Protein AF-A0A850JLI7-F1 (afdb_monomer)

pLDDT: mean 81.05, std 19.13, range [30.2, 97.25]

Mean predicted aligned error: 12.14 Å

Secondary structure (DSSP, 8-state):
-------------------------S----PPPPPTT--EEEEEEEEPPTT-HHHHHHHHHHHHHHHHH-TTEEEEEEE-SSS--HHHHHHHHHTT-S-SB----HHHHHHHHHTT-S---GGGGGG-TTGGGS-HHHHHTTEETTEE-----------B---HHHHHHTT--TTS---SHHHHHHHHHHHHTT-TT--S-----GGGHHHHHHHHHHHS-PPP-B----

Radius of gyration: 29.08 Å; Cα contacts (8 Å, |Δi|>4): 203; chains: 1; bounding box: 58×38×109 Å

Foldseek 3Di:
DDDDDDDDDDDDDPDDDPDDDPDDDDDPDPPDDDDLQAAEEFEAFQQDDPVCVVSNVVVVVVQVVVCVVRVSYHYHYDHDVVQDDPVCRVVCLVVVNDTNHGDDDLVCLVVCVVVVSFDFCQVVVVVVVCQVVDDPVQQCSQDDPNTGGDDDPDDDDDADEDDLVLCVVLVHHSVDDDFAPVSLVVQQVSSPVVDPPGGSDDDPPPPNVVVVVCVCVPPPRDGHHHDDDD

Sequence (230 aa):
MRSRILATLLTAVLGATAAGCGGDGAGGTDGAPLDAGTKVSVTVGCMPAKSQEAQRKEWNEDVAAFQKLHPNITIEGKDAFPCIDPQTFQAKLAGGQMEDVFYVYFTDVQNIVRHGQVADLTPYIGQVKQYKNLDPTVAKVFKEGGKVYGLPRQNYTMGLFYNRKLFTKAGLNPDAPPKTWAEVRDAAKKISALGDGVVGYAELSSKNQGGWHFTPNGFRGATMIAVCNW

Nearest PDB structures (foldseek):
  4r9g-assembly1_A  TM=6.746E-01  e=5.343E-07  Caldanaerobius polysaccharolyticus
  5ci5-assembly2_B  TM=6.627E-01  e=1.643E-06  Pseudothermotoga lettingae TMO
  4ry1-assembly2_B  TM=7.559E-01  e=5.055E-06  Pectobacterium atrosepticum SCRI1043
  6lcf-assembly2_B  TM=5.912E-01  e=9.789E-06  Bifidobacterium longum
  2uvh-assembly1_A  TM=6.658E-01  e=9.892E-05  Yersinia enterocolitica

Solvent-accessible surface area (backbone atoms only — not comparable to full-atom values): 14786 Å² total; per-residue (Å²): 135,88,79,90,84,93,89,88,82,89,77,90,79,92,68,92,72,79,79,76,80,92,81,76,82,91,74,91,67,84,69,79,83,75,60,88,78,53,78,43,80,44,37,30,41,48,31,60,48,85,90,40,56,68,60,34,49,52,51,52,52,51,52,51,55,48,32,70,78,36,77,38,45,45,81,45,70,37,74,31,87,64,56,64,54,81,90,52,43,64,60,33,54,76,66,69,66,61,48,82,43,63,69,76,60,80,88,47,44,64,54,42,52,76,68,65,75,54,65,80,41,52,90,54,48,82,75,45,80,62,60,84,75,52,58,66,77,64,52,47,61,33,43,60,96,91,38,31,57,61,76,86,88,78,85,87,81,83,62,47,78,75,60,50,68,54,30,47,74,44,75,41,61,62,90,63,69,57,62,45,73,68,45,43,52,54,52,16,53,40,32,33,69,70,42,95,84,44,74,40,75,87,77,73,48,67,93,63,35,37,64,61,54,43,52,55,62,70,74,62,76,57,78,56,41,67,59,89,83,134

Structure (mmCIF, N/CA/C/O backbone):
data_AF-A0A850JLI7-F1
#
_entry.id   AF-A0A850JLI7-F1
#
loop_
_atom_site.group_PDB
_atom_site.id
_atom_site.type_symbol
_atom_site.label_atom_id
_atom_site.label_alt_id
_atom_site.label_comp_id
_atom_site.label_asym_id
_atom_site.label_entity_id
_atom_site.label_seq_id
_atom_site.pdbx_PDB_ins_code
_atom_site.Cartn_x
_atom_site.Cartn_y
_atom_site.Cartn_z
_atom_site.occupancy
_atom_site.B_iso_or_equiv
_atom_site.auth_seq_id
_atom_site.auth_comp_id
_atom_site.auth_asym_id
_atom_site.auth_atom_id
_atom_site.pdbx_PDB_model_num
ATOM 1 N N . MET A 1 1 ? 34.272 -17.815 74.075 1.00 39.31 1 MET A N 1
ATOM 2 C CA . MET A 1 1 ? 33.719 -16.519 73.618 1.00 39.31 1 MET A CA 1
ATOM 3 C C . MET A 1 1 ? 32.233 -16.757 73.335 1.00 39.31 1 MET A C 1
ATOM 5 O O . MET A 1 1 ? 31.947 -17.472 72.394 1.00 39.31 1 MET A O 1
ATOM 9 N N . ARG A 1 2 ? 31.335 -16.655 74.336 1.00 32.34 2 ARG A N 1
ATOM 10 C CA . ARG A 1 2 ? 30.474 -15.487 74.696 1.00 32.34 2 ARG A CA 1
ATOM 11 C C . ARG A 1 2 ? 29.716 -14.960 73.456 1.00 32.34 2 ARG A C 1
ATOM 13 O O . ARG A 1 2 ? 30.404 -14.502 72.562 1.00 32.34 2 ARG A O 1
ATOM 20 N N . SER A 1 3 ? 28.384 -14.985 73.293 1.00 33.75 3 SER A N 1
ATOM 21 C CA . SER A 1 3 ? 27.181 -15.025 74.169 1.00 33.75 3 SER A CA 1
ATOM 22 C C . SER A 1 3 ? 25.966 -15.489 73.306 1.00 33.75 3 SER A C 1
ATOM 24 O O . SER A 1 3 ? 25.956 -15.157 72.129 1.00 33.75 3 SER A O 1
ATOM 26 N N . ARG A 1 4 ? 25.046 -16.399 73.709 1.00 45.31 4 ARG A N 1
ATOM 27 C CA . ARG A 1 4 ? 23.720 -16.206 74.393 1.00 45.31 4 ARG A CA 1
ATOM 28 C C . ARG A 1 4 ? 22.940 -14.951 73.905 1.00 45.31 4 ARG A C 1
ATOM 30 O O . ARG A 1 4 ? 23.561 -13.897 73.861 1.00 45.31 4 ARG A O 1
ATOM 37 N N . ILE A 1 5 ? 21.641 -14.938 73.539 1.00 43.97 5 ILE A N 1
ATOM 38 C CA . ILE A 1 5 ? 20.362 -15.133 74.295 1.00 43.97 5 ILE A CA 1
ATOM 39 C C . ILE A 1 5 ? 19.203 -15.017 73.239 1.00 43.97 5 ILE A C 1
ATOM 41 O O . ILE A 1 5 ? 19.304 -14.163 72.368 1.00 43.97 5 ILE A O 1
ATOM 45 N N . LEU A 1 6 ? 18.258 -15.963 73.087 1.00 46.22 6 LEU A N 1
ATOM 46 C CA . LEU A 1 6 ? 16.844 -15.977 73.562 1.00 46.22 6 LEU A CA 1
ATOM 47 C C . LEU A 1 6 ? 15.960 -14.734 73.238 1.00 46.22 6 LEU 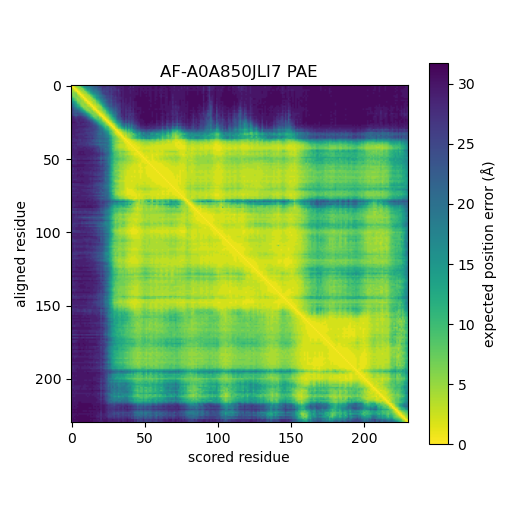A C 1
ATOM 49 O O . LEU A 1 6 ? 16.243 -13.663 73.754 1.00 46.22 6 LEU A O 1
ATOM 53 N N . ALA A 1 7 ? 14.840 -14.896 72.506 1.00 40.81 7 ALA A N 1
ATOM 54 C CA . ALA A 1 7 ? 13.496 -14.385 72.872 1.00 40.81 7 ALA A CA 1
ATOM 55 C C . ALA A 1 7 ? 12.443 -14.544 71.748 1.00 40.81 7 ALA A C 1
ATOM 57 O O . ALA A 1 7 ? 12.629 -14.150 70.602 1.00 40.81 7 ALA A O 1
ATOM 58 N N . THR A 1 8 ? 11.322 -15.121 72.160 1.00 44.59 8 THR A N 1
ATOM 59 C CA . THR A 1 8 ? 10.029 -15.389 71.520 1.00 44.59 8 THR A CA 1
ATOM 60 C C . THR A 1 8 ? 9.216 -14.114 71.246 1.00 44.59 8 THR A C 1
ATOM 62 O O . THR A 1 8 ? 9.256 -13.222 72.085 1.00 44.59 8 THR A O 1
ATOM 65 N N . LEU A 1 9 ? 8.381 -14.081 70.190 1.00 47.22 9 LEU A N 1
ATOM 66 C CA . LEU A 1 9 ? 6.977 -13.609 70.258 1.00 47.22 9 LEU A CA 1
ATOM 67 C C . LEU A 1 9 ? 6.214 -13.805 68.930 1.00 47.22 9 LEU A C 1
ATOM 69 O O . LEU A 1 9 ? 6.567 -13.256 67.891 1.00 47.22 9 LEU A O 1
ATOM 73 N N . LEU A 1 10 ? 5.134 -14.590 69.017 1.00 46.81 10 LEU A N 1
ATOM 74 C CA . LEU A 1 10 ? 3.999 -14.632 68.093 1.00 46.81 10 LEU A CA 1
ATOM 75 C C . LEU A 1 10 ? 3.359 -13.242 67.973 1.00 46.81 10 LEU A C 1
ATOM 77 O O . LEU A 1 10 ? 3.019 -12.661 69.001 1.00 46.81 10 LEU A O 1
ATOM 81 N N . THR A 1 11 ? 2.988 -12.817 66.764 1.00 44.19 11 THR A N 1
ATOM 82 C CA . THR A 1 11 ? 1.598 -12.402 66.494 1.00 44.19 11 THR A CA 1
ATOM 83 C C . THR A 1 11 ? 1.306 -12.465 64.997 1.00 44.19 11 THR A C 1
ATOM 85 O O . THR A 1 11 ? 1.989 -11.849 64.185 1.00 44.19 11 THR A O 1
ATOM 88 N N . ALA A 1 12 ? 0.281 -13.235 64.641 1.00 45.59 12 ALA A N 1
ATOM 89 C CA . ALA A 1 12 ? -0.322 -13.232 63.323 1.00 45.59 12 ALA A CA 1
ATOM 90 C C . ALA A 1 12 ? -0.967 -11.864 63.061 1.00 45.59 12 ALA A C 1
ATOM 92 O O . ALA A 1 12 ? -1.854 -11.450 63.804 1.00 45.59 12 ALA A O 1
ATOM 93 N N . VAL A 1 13 ? -0.556 -11.196 61.985 1.00 43.09 13 VAL A N 1
ATOM 94 C CA . VAL A 1 13 ? -1.356 -10.144 61.355 1.00 43.09 13 VAL A CA 1
ATOM 95 C C . VAL A 1 13 ? -1.831 -10.698 60.022 1.00 43.09 13 VAL A C 1
ATOM 97 O O . VAL A 1 13 ? -1.127 -10.683 59.016 1.00 43.09 13 VAL A O 1
ATOM 100 N N . LEU A 1 14 ? -3.047 -11.239 60.063 1.00 47.75 14 LEU A N 1
ATOM 101 C CA . LEU A 1 14 ? -3.902 -11.436 58.906 1.00 47.75 14 LEU A CA 1
ATOM 102 C C . LEU A 1 14 ? -4.291 -10.029 58.416 1.00 47.75 14 LEU A C 1
ATOM 104 O O . LEU A 1 14 ? -5.191 -9.397 58.962 1.00 47.75 14 LEU A O 1
ATOM 108 N N . GLY A 1 15 ? -3.547 -9.502 57.448 1.00 41.72 15 GLY A N 1
ATOM 109 C CA . GLY A 1 15 ? -3.849 -8.246 56.769 1.00 41.72 15 GLY A CA 1
ATOM 110 C C . GLY A 1 15 ? -4.031 -8.532 55.290 1.00 41.72 15 GLY A C 1
ATOM 111 O O . GLY A 1 15 ? -3.066 -8.867 54.613 1.00 41.72 15 GLY A O 1
ATOM 112 N N . ALA A 1 16 ? -5.274 -8.456 54.819 1.00 49.53 16 ALA A N 1
ATOM 113 C CA . ALA A 1 16 ? -5.664 -8.686 53.438 1.00 49.53 16 ALA A CA 1
ATOM 114 C C . ALA A 1 16 ? -4.864 -7.797 52.472 1.00 49.53 16 ALA A C 1
ATOM 116 O O . ALA A 1 16 ? -5.161 -6.615 52.304 1.00 49.53 16 ALA A O 1
ATOM 117 N N . THR A 1 17 ? -3.868 -8.374 51.805 1.00 41.03 17 THR A N 1
ATOM 118 C CA . THR A 1 17 ? -3.369 -7.849 50.539 1.00 41.03 17 THR A CA 1
ATOM 119 C C . THR A 1 17 ? -4.203 -8.488 49.442 1.00 41.03 17 THR A C 1
ATOM 121 O O . THR A 1 17 ? -4.164 -9.696 49.217 1.00 41.03 17 THR A O 1
ATOM 124 N N . ALA A 1 18 ? -5.023 -7.671 48.786 1.00 42.78 18 ALA A N 1
ATOM 125 C CA . ALA A 1 18 ? -5.638 -8.045 47.528 1.00 42.78 18 ALA A CA 1
ATOM 126 C C . ALA A 1 18 ? -4.516 -8.445 46.555 1.00 42.78 18 ALA A C 1
ATOM 128 O O . ALA A 1 18 ? -3.748 -7.595 46.102 1.00 42.78 18 ALA A O 1
ATOM 129 N N . ALA A 1 19 ? -4.399 -9.744 46.269 1.00 45.00 19 ALA A N 1
ATOM 130 C CA . ALA A 1 19 ? -3.773 -10.213 45.042 1.00 45.00 19 ALA A CA 1
ATOM 131 C C . ALA A 1 19 ? -4.482 -9.473 43.887 1.00 45.00 19 ALA A C 1
ATOM 133 O O . ALA A 1 19 ? -5.707 -9.445 43.833 1.00 45.00 19 ALA A O 1
ATOM 134 N N . GLY A 1 20 ? -3.810 -8.734 43.012 1.00 34.66 20 GLY A N 1
ATOM 135 C CA . GLY A 1 20 ? -2.486 -9.004 42.476 1.00 34.66 20 GLY A CA 1
ATOM 136 C C . GLY A 1 20 ? -2.661 -9.888 41.248 1.00 34.66 20 GLY A C 1
ATOM 137 O O . GLY A 1 20 ? -2.836 -11.088 41.391 1.00 34.66 20 GLY A O 1
ATOM 138 N N . CYS A 1 21 ? -2.624 -9.252 40.073 1.00 42.50 21 CYS A N 1
ATOM 139 C CA . CYS A 1 21 ? -2.481 -9.848 38.742 1.00 42.50 21 CYS A CA 1
ATOM 140 C C . CYS A 1 21 ? -3.388 -11.045 38.408 1.00 42.50 21 CYS A C 1
ATOM 142 O O . CYS A 1 21 ? -2.983 -12.198 38.511 1.00 42.50 21 CYS A O 1
ATOM 144 N N . GLY A 1 22 ? -4.557 -10.755 37.836 1.00 32.69 22 GLY A N 1
ATOM 145 C CA . GLY A 1 22 ? -5.155 -11.648 36.847 1.00 32.69 22 GLY A CA 1
ATOM 146 C C . GLY A 1 22 ? -4.473 -11.418 35.501 1.00 32.69 22 GLY A C 1
ATOM 147 O O . GLY A 1 22 ? -4.922 -10.589 34.716 1.00 32.69 22 GLY A O 1
ATOM 148 N N . GLY A 1 23 ? -3.341 -12.083 35.281 1.00 44.66 23 GLY A N 1
ATOM 149 C CA . GLY A 1 23 ? -2.848 -12.342 33.937 1.00 44.66 23 GLY A CA 1
ATOM 150 C C . GLY A 1 23 ? -3.548 -13.591 33.430 1.00 44.66 23 GLY A C 1
ATOM 151 O O . GLY A 1 23 ? -3.268 -14.671 33.933 1.00 44.66 23 GLY A O 1
ATOM 152 N N . ASP A 1 24 ? -4.427 -13.431 32.449 1.00 36.91 24 ASP A N 1
ATOM 153 C CA . ASP A 1 24 ? -4.884 -14.527 31.604 1.00 36.91 24 ASP A CA 1
ATOM 154 C C . ASP A 1 24 ? -4.800 -14.073 30.153 1.00 36.91 24 ASP A C 1
ATOM 156 O O . ASP A 1 24 ? -5.314 -13.026 29.753 1.00 36.91 24 ASP A O 1
ATOM 160 N N . GLY A 1 25 ? -4.037 -14.843 29.387 1.00 35.00 25 GLY A N 1
ATOM 161 C CA . GLY A 1 25 ? -3.835 -14.625 27.973 1.00 35.00 25 GLY A CA 1
ATOM 162 C C . GLY A 1 25 ? -5.048 -15.021 27.138 1.00 35.00 25 GLY A C 1
ATOM 163 O O . GLY A 1 25 ? -5.884 -15.824 27.536 1.00 35.00 25 GLY A O 1
ATOM 164 N N . ALA A 1 26 ? -5.029 -14.490 25.917 1.00 45.22 26 ALA A N 1
ATOM 165 C CA . ALA A 1 26 ? -5.609 -15.071 24.713 1.00 45.22 26 ALA A CA 1
ATOM 166 C C . ALA A 1 26 ? -7.109 -15.402 24.766 1.00 45.22 26 ALA A C 1
ATOM 168 O O . ALA A 1 26 ? -7.531 -16.549 24.874 1.00 45.22 26 ALA A O 1
ATOM 169 N N . GLY A 1 27 ? -7.910 -14.370 24.527 1.00 36.75 27 GLY A N 1
ATOM 170 C CA . GLY A 1 27 ? -9.304 -14.511 24.139 1.00 36.75 27 GLY A CA 1
ATOM 171 C C . GLY A 1 27 ? -9.962 -13.149 24.134 1.00 36.75 27 GLY A C 1
ATOM 172 O O . GLY A 1 27 ? -10.534 -12.751 25.140 1.00 36.75 27 GLY A O 1
ATOM 173 N N . GLY A 1 28 ? -9.843 -12.413 23.026 1.00 38.53 28 GLY A N 1
ATOM 174 C CA . GLY A 1 28 ? -10.628 -11.202 22.810 1.00 38.53 28 GLY A CA 1
ATOM 175 C C . GLY A 1 28 ? -12.105 -11.576 22.771 1.00 38.53 28 GLY A C 1
ATOM 176 O O . GLY A 1 28 ? -12.636 -11.906 21.717 1.00 38.53 28 GLY A O 1
ATOM 177 N N . THR A 1 29 ? -12.749 -11.605 23.932 1.00 43.19 29 THR A N 1
ATOM 178 C CA . THR A 1 29 ? -14.200 -11.580 24.027 1.00 43.19 29 THR A CA 1
ATOM 179 C C . THR A 1 29 ? -14.617 -10.179 23.630 1.00 43.19 29 THR A C 1
ATOM 181 O O . THR A 1 29 ? -14.208 -9.222 24.293 1.00 43.19 29 THR A O 1
ATOM 184 N N . ASP A 1 30 ? -15.388 -10.061 22.550 1.00 57.69 30 ASP A N 1
ATOM 185 C CA . ASP A 1 30 ? -16.052 -8.815 22.185 1.00 57.69 30 ASP A CA 1
ATOM 186 C C . ASP A 1 30 ? -16.752 -8.275 23.438 1.00 57.69 30 ASP A C 1
ATOM 188 O O . ASP A 1 30 ? -17.678 -8.892 23.974 1.00 57.69 30 ASP A O 1
ATOM 192 N N . GLY A 1 31 ? -16.227 -7.172 23.975 1.00 61.25 31 GLY A N 1
ATOM 193 C CA . GLY A 1 31 ? -16.807 -6.517 25.138 1.00 61.25 31 GLY A CA 1
ATOM 194 C C . GLY A 1 31 ? -18.253 -6.132 24.843 1.00 61.25 31 GLY A C 1
ATOM 195 O O . GLY A 1 31 ? -18.624 -5.907 23.688 1.00 61.25 31 GLY A O 1
ATOM 196 N N . ALA A 1 32 ? -19.081 -6.060 25.887 1.00 68.75 32 ALA A N 1
ATOM 197 C CA . ALA A 1 32 ? -20.452 -5.585 25.742 1.00 68.75 32 ALA A CA 1
ATOM 198 C C . ALA A 1 32 ? -20.472 -4.248 24.967 1.00 68.75 32 ALA A C 1
ATOM 200 O O . ALA A 1 32 ? -19.596 -3.408 25.207 1.00 68.75 32 ALA A O 1
ATOM 201 N N . PRO A 1 33 ? -21.435 -4.041 24.044 1.00 67.94 33 PRO A N 1
ATOM 202 C CA . PRO A 1 33 ? -21.535 -2.799 23.290 1.00 67.94 33 PRO A CA 1
ATOM 203 C C . PRO A 1 33 ? -21.529 -1.601 24.235 1.00 67.94 33 PRO A C 1
ATOM 205 O O . PRO A 1 33 ? -22.290 -1.567 25.201 1.00 67.94 33 PRO A O 1
ATOM 208 N N . LEU A 1 34 ? -20.661 -0.629 23.960 1.00 76.12 34 LEU A N 1
ATOM 209 C CA . LEU A 1 34 ? 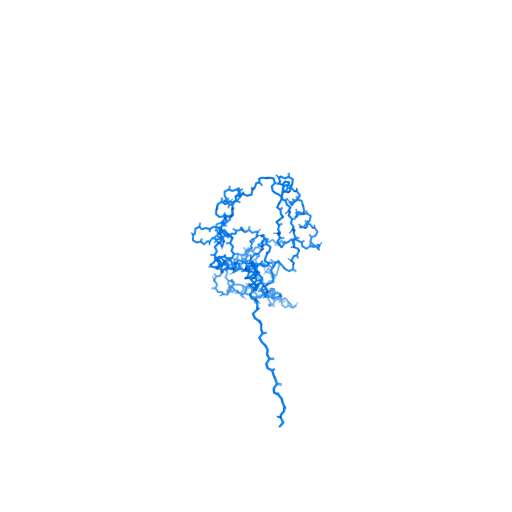-20.627 0.608 24.729 1.00 76.12 34 LEU A CA 1
ATOM 210 C C . LEU A 1 34 ? -21.941 1.370 24.543 1.00 76.12 34 LEU A C 1
ATOM 212 O O . LEU A 1 34 ? -22.501 1.406 23.443 1.00 76.12 34 LEU A O 1
ATOM 216 N N . ASP A 1 35 ? -22.395 2.039 25.602 1.00 81.38 35 ASP A N 1
ATOM 217 C CA . ASP A 1 35 ? -23.539 2.940 25.511 1.00 81.38 35 ASP A CA 1
ATOM 218 C C . ASP A 1 35 ? -23.262 4.031 24.470 1.00 81.38 35 ASP A C 1
ATOM 220 O O . ASP A 1 35 ? -22.157 4.578 24.411 1.00 81.38 35 ASP A O 1
ATOM 224 N N . ALA A 1 36 ? -24.276 4.406 23.686 1.00 72.00 36 ALA A N 1
ATOM 225 C CA . ALA A 1 36 ? -24.143 5.359 22.576 1.00 72.00 36 ALA A CA 1
ATOM 226 C C . ALA A 1 36 ? -23.611 6.752 22.985 1.00 72.00 36 ALA A C 1
ATOM 228 O O . ALA A 1 36 ? -23.115 7.496 22.143 1.00 72.00 36 ALA A O 1
ATOM 229 N N . 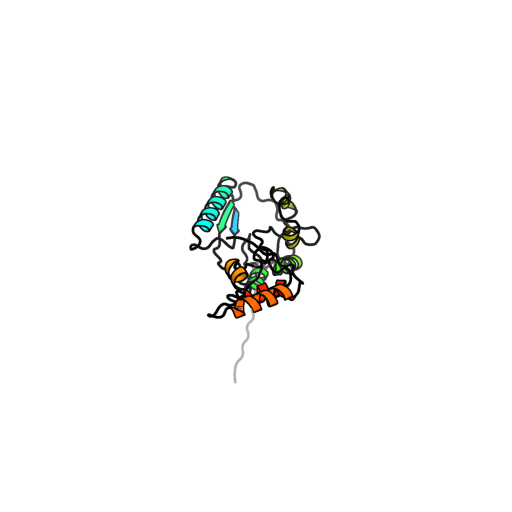GLY A 1 37 ? -23.709 7.115 24.269 1.00 81.06 37 GLY A N 1
ATOM 230 C CA . GLY A 1 37 ? -23.173 8.364 24.822 1.00 81.06 37 GLY A CA 1
ATOM 231 C C . GLY A 1 37 ? -21.747 8.262 25.372 1.00 81.06 37 GLY A C 1
ATOM 232 O O . GLY A 1 37 ? -21.193 9.274 25.805 1.00 81.06 37 GLY A O 1
ATOM 233 N N . THR A 1 38 ? -21.149 7.068 25.381 1.00 90.88 38 THR A N 1
ATOM 234 C CA . THR A 1 38 ? -19.799 6.852 25.911 1.00 90.88 38 THR A CA 1
ATOM 235 C C . THR A 1 38 ? -18.797 7.603 25.050 1.00 90.88 38 THR A C 1
ATOM 237 O O . THR A 1 38 ? -18.764 7.437 23.828 1.00 90.88 38 THR A O 1
ATOM 240 N N . LYS A 1 39 ? -17.975 8.431 25.697 1.00 93.06 39 LYS A N 1
ATOM 241 C CA . LYS A 1 39 ? -16.859 9.100 25.035 1.00 93.06 39 LYS A CA 1
ATOM 242 C C . LYS A 1 39 ? -15.752 8.088 24.780 1.00 93.06 39 LYS A C 1
ATOM 244 O O . LYS A 1 39 ? -15.258 7.476 25.724 1.00 93.06 39 LYS A O 1
ATOM 249 N N . VAL A 1 40 ? -15.357 7.949 23.523 1.00 94.50 40 VAL A N 1
ATOM 250 C CA . VAL A 1 40 ? -14.299 7.037 23.080 1.00 94.50 40 VAL A CA 1
ATOM 251 C C . VAL A 1 40 ? -13.196 7.861 22.423 1.00 94.50 40 VAL A C 1
ATOM 253 O O . VAL A 1 40 ? -13.491 8.766 21.645 1.00 94.50 40 VAL A O 1
ATOM 256 N N . SER A 1 41 ? -11.935 7.563 22.735 1.00 94.75 41 SER A N 1
ATOM 257 C CA . SER A 1 41 ? -10.788 8.042 21.954 1.00 94.75 41 SER A CA 1
ATOM 258 C C . SER A 1 41 ? -10.248 6.879 21.133 1.00 94.75 41 SER A C 1
ATOM 260 O O . SER A 1 41 ? -10.082 5.788 21.674 1.00 94.75 41 SER A O 1
ATOM 262 N N . VAL A 1 42 ? -10.025 7.103 19.841 1.00 95.94 42 VAL A N 1
ATOM 263 C CA . VAL A 1 42 ? -9.489 6.118 18.898 1.00 95.94 42 VAL A CA 1
ATOM 264 C C . VAL A 1 42 ? -8.205 6.677 18.309 1.00 95.94 42 VAL A C 1
ATOM 266 O O . VAL A 1 42 ? -8.200 7.726 17.659 1.00 95.94 42 VAL A O 1
ATOM 269 N N . THR A 1 43 ? -7.110 5.966 18.518 1.00 95.56 43 THR A N 1
ATOM 270 C CA . THR A 1 43 ? -5.811 6.280 17.937 1.00 95.56 43 THR A CA 1
ATOM 271 C C . THR A 1 43 ? -5.711 5.730 16.519 1.00 95.56 43 THR A C 1
ATOM 273 O O . THR A 1 43 ? -6.063 4.583 16.244 1.00 95.56 43 THR A O 1
A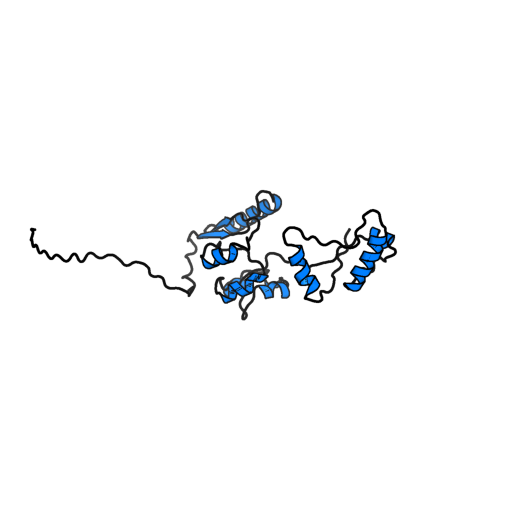TOM 276 N N . VAL A 1 44 ? -5.230 6.559 15.593 1.00 94.69 44 VAL A N 1
ATOM 277 C CA . VAL A 1 44 ? -5.056 6.158 14.193 1.00 94.69 44 VAL A CA 1
ATOM 278 C C . VAL A 1 44 ? -3.638 6.465 13.735 1.00 94.69 44 VAL A C 1
ATOM 280 O O . VAL A 1 44 ? -3.221 7.625 13.682 1.00 94.69 44 VAL A O 1
ATOM 283 N N . GLY A 1 45 ? -2.887 5.419 13.405 1.00 91.19 45 GLY A N 1
ATOM 284 C CA . GLY A 1 45 ? -1.525 5.524 12.897 1.00 91.19 45 GLY A CA 1
ATOM 285 C C . GLY A 1 45 ? -1.471 6.008 11.444 1.00 91.19 45 GLY A C 1
ATOM 286 O O . GLY A 1 45 ? -2.477 6.059 10.734 1.00 91.19 45 GLY A O 1
ATOM 287 N N . CYS A 1 46 ? -0.263 6.315 10.960 1.00 88.94 46 CYS A N 1
ATOM 288 C CA . CYS A 1 46 ? -0.024 6.722 9.566 1.00 88.94 46 CYS A CA 1
ATOM 289 C C . CYS A 1 46 ? -0.795 7.999 9.161 1.00 88.94 46 CYS A C 1
ATOM 291 O O . CYS A 1 46 ? -1.259 8.132 8.016 1.00 88.94 46 CYS A O 1
ATOM 293 N N . MET A 1 47 ? -0.930 8.939 10.105 1.00 91.19 47 MET A N 1
ATOM 294 C CA . MET A 1 47 ? -1.385 10.299 9.820 1.00 91.19 47 MET A CA 1
ATOM 295 C C . MET A 1 47 ? -0.386 10.972 8.860 1.00 91.19 47 MET A C 1
ATOM 297 O O . MET A 1 47 ? 0.821 10.849 9.076 1.00 91.19 47 MET A O 1
ATOM 301 N N . PRO A 1 48 ? -0.837 11.698 7.818 1.00 90.25 48 PRO A N 1
ATOM 302 C CA . PRO A 1 48 ? 0.075 12.383 6.906 1.00 90.25 48 PRO A CA 1
ATOM 303 C C . PRO A 1 48 ? 1.019 13.355 7.626 1.00 90.25 48 PRO A C 1
ATOM 305 O O . PRO A 1 48 ? 0.586 14.179 8.439 1.00 90.25 48 PRO A O 1
ATOM 308 N N . ALA A 1 49 ? 2.310 13.280 7.290 1.00 87.94 49 ALA A N 1
ATOM 309 C CA . ALA A 1 49 ? 3.340 14.153 7.848 1.00 87.94 49 ALA A CA 1
ATOM 310 C C . ALA A 1 49 ? 3.036 15.636 7.586 1.00 87.94 49 ALA A C 1
ATOM 312 O O . ALA A 1 49 ? 2.436 15.991 6.572 1.00 87.94 49 ALA A O 1
ATOM 313 N N . LYS A 1 50 ? 3.512 16.528 8.460 1.00 86.69 50 LYS A N 1
ATOM 314 C CA . LYS A 1 50 ? 3.305 17.985 8.306 1.00 86.69 50 LYS A CA 1
ATOM 315 C C . LYS A 1 50 ? 3.855 18.560 6.993 1.00 86.69 50 LYS A C 1
ATOM 317 O O . LYS A 1 50 ? 3.334 19.555 6.516 1.00 86.69 50 LYS A O 1
ATOM 322 N N . SER A 1 51 ? 4.878 17.933 6.411 1.00 89.06 51 SER A N 1
ATOM 323 C CA . SER A 1 51 ? 5.447 18.314 5.111 1.00 89.06 51 SER A CA 1
ATOM 324 C C . SER A 1 51 ? 4.556 17.964 3.911 1.00 89.06 51 SER A C 1
ATOM 326 O O . SER A 1 51 ? 4.836 18.400 2.800 1.00 89.06 51 SER A O 1
ATOM 328 N N . GLN A 1 52 ? 3.499 17.174 4.114 1.00 87.19 52 GLN A N 1
ATOM 329 C CA . GLN A 1 52 ? 2.522 16.776 3.100 1.00 87.19 52 GLN A CA 1
ATOM 330 C C . GLN A 1 52 ? 1.231 17.579 3.294 1.00 87.19 52 GLN A C 1
ATOM 332 O O . GLN A 1 52 ? 0.209 17.045 3.723 1.00 87.19 52 GLN A O 1
ATOM 337 N N . GLU A 1 53 ? 1.295 18.888 3.043 1.00 91.50 53 GLU A N 1
ATOM 338 C CA . GLU A 1 53 ? 0.231 19.836 3.406 1.00 91.50 53 GLU A CA 1
ATOM 339 C C . GLU A 1 53 ? -1.137 19.474 2.812 1.00 91.50 53 GLU A C 1
ATOM 341 O O . GLU A 1 53 ? -2.138 19.502 3.528 1.00 91.50 53 GLU A O 1
ATOM 346 N N . ALA A 1 54 ? -1.181 19.077 1.536 1.00 92.69 54 ALA A N 1
ATOM 347 C CA . ALA A 1 54 ? -2.422 18.695 0.862 1.00 92.69 54 ALA A CA 1
ATOM 348 C C . ALA A 1 54 ? -3.071 17.468 1.526 1.00 92.69 54 ALA A C 1
ATOM 350 O O . ALA A 1 54 ? -4.223 17.526 1.949 1.00 92.69 54 ALA A O 1
ATOM 351 N N . GLN A 1 55 ? -2.303 16.395 1.723 1.00 90.44 55 GLN A N 1
ATOM 352 C CA . GLN A 1 55 ? -2.785 15.164 2.355 1.00 90.44 55 GLN A CA 1
ATOM 353 C C . GLN A 1 55 ? -3.149 15.388 3.828 1.00 90.44 55 GLN A C 1
ATOM 355 O O . GLN A 1 55 ? -4.091 14.790 4.346 1.00 90.44 55 GLN A O 1
ATOM 360 N N . ARG A 1 56 ? -2.408 16.254 4.531 1.00 92.00 56 ARG A N 1
ATOM 361 C CA . ARG A 1 56 ? -2.688 16.613 5.926 1.00 92.00 56 ARG A CA 1
ATOM 362 C C . ARG A 1 56 ? -3.985 17.406 6.051 1.00 92.00 56 ARG A C 1
ATOM 364 O O . ARG A 1 56 ? -4.717 17.206 7.019 1.00 92.00 56 ARG A O 1
ATOM 371 N N . LYS A 1 57 ? -4.269 18.287 5.091 1.00 94.75 57 LYS A N 1
ATOM 372 C CA . LYS A 1 57 ? -5.529 19.028 5.011 1.00 94.75 57 LYS A CA 1
ATOM 373 C C . LYS A 1 57 ? -6.706 18.080 4.785 1.00 94.75 57 LYS A C 1
ATOM 375 O O . LYS A 1 57 ? -7.637 18.120 5.582 1.00 94.75 57 LYS A O 1
ATOM 380 N N . GLU A 1 58 ? -6.612 17.191 3.797 1.00 94.12 58 GLU A N 1
ATOM 381 C CA . GLU A 1 58 ? -7.631 16.163 3.521 1.00 94.12 58 GLU A CA 1
ATOM 382 C C . GLU A 1 58 ? -7.904 15.290 4.755 1.00 94.12 58 GLU A C 1
ATOM 384 O O . GLU A 1 58 ? -9.048 15.153 5.179 1.00 94.12 58 GLU A O 1
ATOM 389 N N . TRP A 1 59 ? -6.852 14.797 5.420 1.00 93.81 59 TRP A N 1
ATOM 390 C CA . TRP A 1 59 ? -6.988 14.017 6.655 1.00 93.81 59 TRP A CA 1
ATOM 391 C C . TRP A 1 59 ? -7.776 14.749 7.747 1.00 93.81 59 TRP A C 1
ATOM 393 O O . TRP A 1 59 ? -8.649 14.174 8.396 1.00 93.81 59 TRP A O 1
ATOM 403 N N . ASN A 1 60 ? -7.453 16.023 7.983 1.00 94.88 60 ASN A N 1
ATOM 404 C CA . ASN A 1 60 ? -8.125 16.808 9.015 1.00 94.88 60 ASN A CA 1
ATOM 405 C C . ASN A 1 60 ? -9.600 17.066 8.660 1.00 94.88 60 ASN A C 1
ATOM 407 O O . ASN A 1 60 ? -10.441 17.088 9.559 1.00 94.88 60 ASN A O 1
ATOM 411 N N . GLU A 1 61 ? -9.914 17.257 7.375 1.00 97.00 61 GLU A N 1
ATOM 412 C CA . GLU A 1 61 ? -11.288 17.414 6.881 1.00 97.00 61 GLU A CA 1
ATOM 413 C C . GLU A 1 61 ? -12.103 16.127 7.080 1.00 97.00 61 GLU A C 1
ATOM 415 O O . GLU A 1 61 ? -13.219 16.195 7.602 1.00 97.00 61 GLU A O 1
ATOM 420 N N . ASP A 1 62 ? -11.522 14.963 6.779 1.00 94.88 62 ASP A N 1
ATOM 421 C CA . ASP A 1 62 ? -12.150 13.655 7.005 1.00 94.88 62 ASP A CA 1
ATOM 422 C C . ASP A 1 62 ? -12.408 13.393 8.496 1.00 94.88 62 ASP A C 1
ATOM 424 O O . ASP A 1 62 ? -13.513 13.000 8.881 1.00 94.8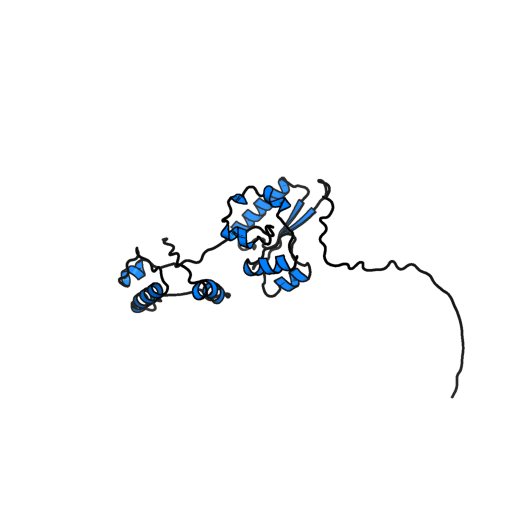8 62 ASP A O 1
ATOM 428 N N . VAL A 1 63 ? -11.422 13.667 9.361 1.00 96.00 63 VAL A N 1
ATOM 429 C CA . VAL A 1 63 ? -11.583 13.544 10.820 1.00 96.00 63 VAL A CA 1
ATOM 430 C C . VAL A 1 63 ? -12.681 14.479 11.326 1.00 96.00 63 VAL A C 1
ATOM 432 O O . VAL A 1 63 ? -13.530 14.062 12.115 1.00 96.00 63 VAL A O 1
ATOM 435 N N . ALA A 1 64 ? -12.713 15.730 10.864 1.00 96.38 64 ALA A N 1
ATOM 436 C CA . ALA A 1 64 ? -13.749 16.678 11.258 1.00 96.38 64 ALA A CA 1
ATOM 437 C C . ALA A 1 64 ? -15.147 16.221 10.806 1.00 96.38 64 ALA A C 1
ATOM 439 O O . ALA A 1 64 ? -16.103 16.304 11.583 1.00 96.38 64 ALA A O 1
ATOM 440 N N . ALA A 1 65 ? -15.272 15.703 9.580 1.00 96.31 65 ALA A N 1
ATOM 441 C CA . ALA A 1 65 ? -16.523 15.152 9.068 1.00 96.31 65 ALA A CA 1
ATOM 442 C C . ALA A 1 65 ? -16.980 13.932 9.883 1.00 96.31 65 ALA A C 1
ATOM 444 O O . ALA A 1 65 ? -18.153 13.853 10.258 1.00 96.31 65 ALA A O 1
ATOM 445 N N . PHE A 1 66 ? -16.058 13.026 10.221 1.00 94.88 66 PHE A N 1
ATOM 446 C CA . PHE A 1 66 ? -16.339 11.860 11.055 1.00 94.88 66 PHE A CA 1
ATOM 447 C C . PHE A 1 66 ? -16.812 12.264 12.457 1.00 94.88 66 PHE A C 1
ATOM 449 O O . PHE A 1 66 ? -17.883 11.843 12.889 1.00 94.88 66 PHE A O 1
ATOM 456 N N . GLN A 1 67 ? -16.078 13.142 13.144 1.00 94.38 67 GLN A N 1
ATOM 457 C CA . GLN A 1 67 ? -16.432 13.582 14.500 1.00 94.38 67 GLN A CA 1
ATOM 458 C C . GLN A 1 67 ? -17.730 14.403 14.535 1.00 94.38 67 GLN A C 1
ATOM 460 O O . GLN A 1 67 ? -18.431 14.406 15.543 1.00 94.38 67 GLN A O 1
ATOM 465 N N . LYS A 1 68 ? -18.101 15.074 13.435 1.00 95.50 68 LYS A N 1
ATOM 466 C CA . LYS A 1 68 ? -19.410 15.736 13.317 1.00 95.50 68 LYS A CA 1
ATOM 467 C C . LYS A 1 68 ? -20.564 14.728 13.281 1.00 95.50 68 LYS A C 1
ATOM 469 O O . LYS A 1 68 ? -21.631 15.018 13.817 1.00 95.50 68 LYS A O 1
ATOM 474 N N . LEU A 1 69 ? -20.366 13.574 12.644 1.00 93.00 69 LEU A N 1
ATOM 475 C CA . LEU A 1 69 ? -21.349 12.484 12.597 1.00 93.00 69 LEU A CA 1
ATOM 476 C C . LEU A 1 69 ? -21.337 11.634 13.878 1.00 93.00 69 LEU A C 1
ATOM 478 O O . LEU A 1 69 ? -22.366 11.070 14.247 1.00 93.00 69 LEU A O 1
ATOM 482 N N . HIS A 1 70 ? -20.193 11.578 14.563 1.00 92.12 70 HIS A N 1
ATOM 483 C CA . HIS A 1 70 ? -19.953 10.769 15.757 1.00 92.12 70 HIS A CA 1
ATOM 484 C C . HIS A 1 70 ? -19.350 11.625 16.887 1.00 92.12 70 HIS A C 1
ATOM 486 O O . HIS A 1 70 ? -18.172 11.476 17.211 1.00 92.12 70 HIS A O 1
ATOM 492 N N . PRO A 1 71 ? -20.133 12.529 17.510 1.00 92.81 71 PRO A N 1
ATOM 493 C CA . PRO A 1 71 ? -19.619 13.504 18.481 1.00 92.81 71 PRO A CA 1
ATOM 494 C C . PRO A 1 71 ? -19.099 12.877 19.783 1.00 92.81 71 PRO A C 1
ATOM 496 O O . PRO A 1 71 ? -18.441 13.546 20.578 1.00 92.81 71 PRO A O 1
ATOM 499 N N . ASN A 1 72 ? -19.407 11.604 20.024 1.00 93.81 72 ASN A N 1
ATOM 500 C CA . ASN A 1 72 ? -18.904 10.830 21.150 1.00 93.81 72 ASN A CA 1
ATOM 501 C C . ASN A 1 72 ? -17.545 10.159 20.863 1.00 93.81 72 ASN A C 1
ATOM 503 O O . ASN A 1 72 ? -16.957 9.599 21.784 1.00 93.81 72 ASN A O 1
ATOM 507 N N . ILE A 1 73 ? -17.024 10.223 19.632 1.00 95.19 73 ILE A N 1
ATOM 508 C CA . ILE A 1 73 ? -15.741 9.618 19.249 1.00 95.19 73 ILE A CA 1
ATOM 509 C C . ILE A 1 73 ? -14.722 10.718 18.936 1.00 95.19 73 ILE A C 1
ATOM 511 O O . ILE A 1 73 ? -14.974 11.598 18.117 1.00 95.19 73 ILE A O 1
ATOM 515 N N . THR A 1 74 ? -13.552 10.644 19.567 1.00 96.19 74 THR A N 1
ATOM 516 C CA . THR A 1 74 ? -12.384 11.487 19.272 1.00 96.19 74 THR A CA 1
ATOM 517 C C . THR A 1 74 ? -11.367 10.679 18.475 1.00 96.19 74 THR A C 1
ATOM 519 O O . THR A 1 74 ? -11.035 9.567 18.875 1.00 96.19 74 THR A O 1
ATOM 522 N N . ILE A 1 75 ? -10.856 11.228 17.372 1.00 96.62 75 ILE A N 1
ATOM 523 C CA . ILE A 1 75 ? -9.787 10.603 16.584 1.00 96.62 75 ILE A CA 1
ATOM 524 C C . ILE A 1 75 ? -8.444 11.256 16.913 1.00 96.62 75 ILE A C 1
ATOM 526 O O . ILE A 1 75 ? -8.225 12.443 16.659 1.00 96.62 75 ILE A O 1
ATOM 530 N N . GLU A 1 76 ? -7.507 10.457 17.412 1.00 94.75 76 GLU A N 1
ATOM 531 C CA . GLU A 1 76 ? -6.134 10.862 17.691 1.00 94.75 76 GLU A CA 1
ATOM 532 C C . GLU A 1 76 ? -5.171 10.320 16.629 1.00 94.75 76 GLU A C 1
ATOM 534 O O . GLU A 1 76 ? -4.669 9.199 16.718 1.00 94.75 76 GLU A O 1
ATOM 539 N N . GLY A 1 77 ? -4.867 11.139 15.621 1.00 92.50 77 GLY A N 1
ATOM 540 C CA . GLY A 1 77 ? -3.866 10.797 14.611 1.00 92.50 77 GLY A CA 1
ATOM 541 C C . GLY A 1 77 ? -2.446 10.763 15.187 1.00 92.50 77 GLY A C 1
ATOM 542 O O . GLY A 1 77 ? -1.998 11.740 15.796 1.00 92.50 77 GLY A O 1
ATOM 543 N N . LYS A 1 78 ? -1.711 9.671 14.959 1.00 89.38 78 LYS A N 1
ATOM 544 C CA . LYS A 1 78 ? -0.273 9.573 15.251 1.00 89.38 78 LYS A CA 1
ATOM 545 C C . LYS A 1 78 ? 0.518 9.697 13.949 1.00 89.38 78 LYS A C 1
ATOM 547 O O . LYS A 1 78 ? 0.346 8.921 13.006 1.00 89.38 78 LYS A O 1
ATOM 552 N N . ASP A 1 79 ? 1.357 10.729 13.894 1.00 78.94 79 ASP A N 1
ATOM 553 C CA . ASP A 1 79 ? 2.278 10.958 12.782 1.00 78.94 79 ASP A CA 1
ATOM 554 C C . ASP A 1 79 ? 3.395 9.915 12.853 1.00 78.94 79 ASP A C 1
ATOM 556 O O . ASP A 1 79 ? 4.148 9.851 13.825 1.00 78.94 79 ASP A O 1
ATOM 560 N N . ALA A 1 80 ? 3.466 9.081 11.825 1.00 67.75 80 ALA A N 1
ATOM 561 C CA . ALA A 1 80 ? 4.508 8.090 11.653 1.00 67.75 80 ALA A CA 1
ATOM 562 C C . ALA A 1 80 ? 4.861 8.085 10.169 1.00 67.75 80 ALA A C 1
ATOM 564 O O . ALA A 1 80 ? 4.141 7.515 9.349 1.00 67.75 80 ALA A O 1
ATOM 565 N N . PHE A 1 81 ? 5.943 8.772 9.802 1.00 70.88 81 PHE A N 1
ATOM 566 C CA . PHE A 1 81 ? 6.543 8.629 8.483 1.00 70.88 81 PHE A CA 1
ATOM 567 C C . PHE A 1 81 ? 7.955 8.045 8.622 1.00 70.88 81 PHE A C 1
ATOM 569 O O . PHE A 1 81 ? 8.824 8.715 9.184 1.00 70.88 81 PHE A O 1
ATOM 576 N N . PRO A 1 82 ? 8.218 6.831 8.101 1.00 73.25 82 PRO A N 1
ATOM 577 C CA . PRO A 1 82 ? 7.278 5.917 7.440 1.00 73.25 82 PRO A CA 1
ATOM 578 C C . PRO A 1 82 ? 6.203 5.370 8.398 1.00 73.25 82 PRO A C 1
ATOM 580 O O . PRO A 1 82 ? 6.411 5.306 9.605 1.00 73.25 82 PRO A O 1
ATOM 583 N N . CYS A 1 83 ? 5.064 4.944 7.845 1.00 80.56 83 CYS A N 1
ATOM 584 C CA . CYS A 1 83 ? 3.908 4.473 8.622 1.00 80.56 83 CYS A CA 1
ATOM 585 C C . CYS A 1 83 ? 4.174 3.226 9.459 1.00 80.56 83 CYS A C 1
ATOM 587 O O . CYS A 1 83 ? 3.514 3.005 10.467 1.00 80.56 83 CYS A O 1
ATOM 589 N N . ILE A 1 84 ? 5.135 2.418 9.024 1.00 82.75 84 ILE A N 1
ATOM 590 C CA . ILE A 1 84 ? 5.665 1.280 9.759 1.00 82.75 84 ILE A CA 1
ATOM 591 C C . ILE A 1 84 ? 7.177 1.344 9.642 1.00 82.75 84 ILE A C 1
ATOM 593 O O . ILE A 1 84 ? 7.712 1.498 8.539 1.00 82.75 84 ILE A O 1
ATOM 597 N N . ASP A 1 85 ? 7.845 1.134 10.767 1.00 86.44 85 ASP A N 1
ATOM 598 C CA . ASP A 1 85 ? 9.236 0.713 10.802 1.00 86.44 85 ASP A CA 1
ATOM 599 C C . ASP A 1 85 ? 9.289 -0.824 10.915 1.00 86.44 85 ASP A C 1
ATOM 601 O O . ASP A 1 85 ? 8.929 -1.368 11.965 1.00 86.44 85 ASP A O 1
ATOM 605 N N . PRO A 1 86 ? 9.728 -1.544 9.862 1.00 83.62 86 PRO A N 1
ATOM 606 C CA . PRO A 1 86 ? 9.797 -3.004 9.874 1.00 83.62 86 PRO A CA 1
ATOM 607 C C . PRO A 1 86 ? 10.635 -3.581 11.021 1.00 83.62 86 PRO A C 1
ATOM 609 O O . PRO A 1 86 ? 10.368 -4.700 11.451 1.00 83.62 86 PRO A O 1
ATOM 612 N N . GLN A 1 87 ? 11.635 -2.842 11.520 1.00 86.31 87 GLN A N 1
ATOM 613 C CA . GLN A 1 87 ? 12.520 -3.321 12.588 1.00 86.31 87 GLN A CA 1
ATOM 614 C C . GLN A 1 87 ? 11.806 -3.402 13.939 1.00 86.31 87 GLN A C 1
ATOM 616 O O . GLN A 1 87 ? 12.113 -4.268 14.754 1.00 86.31 87 GLN A O 1
ATOM 621 N N . THR A 1 88 ? 10.846 -2.507 14.178 1.00 88.38 88 THR A N 1
ATOM 622 C CA . THR A 1 88 ? 10.146 -2.405 15.465 1.00 88.38 88 THR A CA 1
ATOM 623 C C . THR A 1 88 ? 8.702 -2.895 15.409 1.00 88.38 88 THR A C 1
ATOM 625 O O . THR A 1 88 ? 8.114 -3.146 16.460 1.00 88.38 88 THR A O 1
ATOM 628 N N . PHE A 1 89 ? 8.137 -3.094 14.213 1.00 90.00 89 PHE A N 1
ATOM 629 C CA . PHE A 1 89 ? 6.735 -3.470 14.012 1.00 90.00 89 PHE A CA 1
ATOM 630 C C . PHE A 1 89 ? 6.311 -4.710 14.804 1.00 90.00 89 PHE A C 1
ATOM 632 O O . PHE A 1 89 ? 5.375 -4.639 15.593 1.00 90.00 89 PHE A O 1
ATOM 639 N N . GLN A 1 90 ? 7.022 -5.832 14.645 1.00 89.12 90 GLN A N 1
ATOM 640 C CA . GLN A 1 90 ? 6.648 -7.091 15.301 1.00 89.12 90 GLN A CA 1
ATOM 641 C C . GLN A 1 90 ? 6.730 -6.990 16.830 1.00 89.12 90 GLN A C 1
ATOM 643 O O . GLN A 1 90 ? 5.866 -7.511 17.529 1.00 89.12 90 GLN A O 1
ATOM 648 N N . ALA A 1 91 ? 7.729 -6.270 17.354 1.00 91.00 91 ALA A N 1
ATOM 649 C CA . ALA A 1 91 ? 7.878 -6.047 18.789 1.00 91.00 91 ALA A CA 1
ATOM 650 C C . ALA A 1 91 ? 6.752 -5.165 19.352 1.00 91.00 91 ALA A C 1
ATOM 652 O O . ALA A 1 91 ? 6.164 -5.511 20.374 1.00 91.00 91 ALA A O 1
ATOM 653 N N . LYS A 1 92 ? 6.405 -4.066 18.665 1.00 90.62 92 LYS A N 1
ATOM 654 C CA . LYS A 1 92 ? 5.287 -3.190 19.055 1.00 90.62 92 LYS A CA 1
ATOM 655 C C . LYS A 1 92 ? 3.949 -3.920 19.003 1.00 90.62 92 LYS A C 1
ATOM 657 O O . LYS A 1 92 ? 3.153 -3.790 19.927 1.00 90.62 92 LYS A O 1
ATOM 662 N N . LEU A 1 93 ? 3.725 -4.718 17.959 1.00 91.38 93 LEU A N 1
ATOM 663 C CA . LEU A 1 93 ? 2.511 -5.513 17.804 1.00 91.38 93 LEU A CA 1
ATOM 664 C C . LEU A 1 93 ? 2.385 -6.578 18.899 1.00 91.38 93 LEU A C 1
ATOM 666 O O . LEU A 1 93 ? 1.341 -6.675 19.536 1.00 91.38 93 LEU A O 1
ATOM 670 N N . ALA A 1 94 ? 3.450 -7.335 19.172 1.00 89.31 94 ALA A N 1
ATOM 671 C CA . ALA A 1 94 ? 3.461 -8.323 20.252 1.00 89.31 94 ALA A CA 1
ATOM 672 C C . ALA A 1 94 ? 3.322 -7.682 21.644 1.00 89.31 94 ALA A C 1
ATOM 674 O O . ALA A 1 94 ? 2.725 -8.277 22.537 1.00 89.31 94 ALA A O 1
ATOM 675 N N . GLY A 1 95 ? 3.850 -6.468 21.823 1.00 90.38 95 GLY A N 1
ATOM 676 C CA . GLY A 1 95 ? 3.748 -5.697 23.061 1.00 90.38 95 GLY A CA 1
ATOM 677 C C . GLY A 1 95 ? 2.429 -4.942 23.249 1.00 90.38 95 GLY A C 1
ATOM 678 O O . GLY A 1 95 ? 2.298 -4.246 24.253 1.00 90.38 95 GLY A O 1
ATOM 679 N N . GLY A 1 96 ? 1.481 -5.024 22.304 1.00 88.50 96 GLY A N 1
ATOM 680 C CA . GLY A 1 96 ? 0.208 -4.293 22.378 1.00 88.50 96 GLY A CA 1
ATOM 681 C C . GLY A 1 96 ? 0.364 -2.769 22.303 1.00 88.50 96 GLY A C 1
ATOM 682 O O . GLY A 1 96 ? -0.425 -2.038 22.887 1.00 88.50 96 GLY A O 1
ATOM 683 N N . GLN A 1 97 ? 1.409 -2.287 21.626 1.00 90.56 97 GLN A N 1
ATOM 684 C CA . GLN A 1 97 ? 1.767 -0.864 21.533 1.00 90.56 97 GLN A CA 1
ATOM 685 C C . GLN A 1 97 ? 1.336 -0.214 20.210 1.00 90.56 97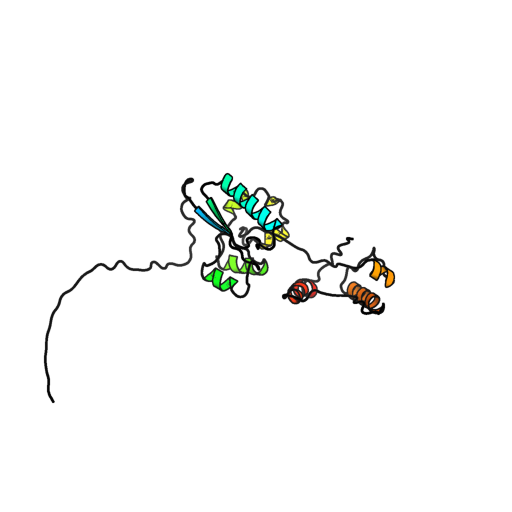 GLN A C 1
ATOM 687 O O . GLN A 1 97 ? 1.773 0.896 19.904 1.00 90.56 97 GLN A O 1
ATOM 692 N N . MET A 1 98 ? 0.559 -0.923 19.393 1.00 90.88 98 MET A N 1
ATOM 693 C CA . MET A 1 98 ? 0.022 -0.385 18.144 1.00 90.88 98 MET A CA 1
ATOM 694 C C . MET A 1 98 ? -1.166 0.531 18.429 1.00 90.88 98 MET A C 1
ATOM 696 O O . MET A 1 98 ? -1.863 0.358 19.427 1.00 90.88 98 MET A O 1
ATOM 700 N N . GLU A 1 99 ? -1.408 1.484 17.534 1.00 93.19 99 GLU A N 1
ATOM 701 C CA . GLU A 1 99 ? -2.652 2.251 17.526 1.00 93.19 99 GLU A CA 1
ATOM 702 C C . GLU A 1 99 ? -3.873 1.344 17.289 1.00 93.19 99 GLU A C 1
ATOM 704 O O . GLU A 1 99 ? -3.742 0.247 16.745 1.00 93.19 99 GLU A O 1
ATOM 709 N N . ASP A 1 100 ? -5.073 1.820 17.633 1.00 94.31 100 ASP A N 1
ATOM 710 C CA . ASP A 1 100 ? -6.330 1.080 17.431 1.00 94.31 100 ASP A CA 1
ATOM 711 C C . ASP A 1 100 ? -6.571 0.776 15.945 1.00 94.31 100 ASP A C 1
ATOM 713 O O . ASP A 1 100 ? -7.028 -0.305 15.567 1.00 94.31 100 ASP A O 1
ATOM 717 N N . VAL A 1 101 ? -6.226 1.738 15.085 1.00 93.81 101 VAL A N 1
ATOM 718 C CA . VAL A 1 101 ? -6.199 1.576 13.631 1.00 93.81 101 VAL A CA 1
ATOM 719 C C . VAL A 1 101 ? -4.787 1.852 13.141 1.00 93.81 101 VAL A C 1
ATOM 721 O O . VAL A 1 101 ? -4.314 2.988 13.168 1.00 93.81 101 VAL A O 1
ATOM 724 N N . PHE A 1 102 ? -4.116 0.821 12.638 1.00 92.44 102 PHE A N 1
ATOM 725 C CA . PHE A 1 102 ? -2.736 0.917 12.176 1.00 92.44 102 PHE A CA 1
ATOM 726 C C . PHE A 1 102 ? -2.574 0.461 10.726 1.00 92.44 102 PHE A C 1
ATOM 728 O O . PHE A 1 102 ? -3.375 -0.290 10.168 1.00 92.44 102 PHE A O 1
ATOM 735 N N . TYR A 1 103 ? -1.505 0.943 10.096 1.00 91.38 103 TYR A N 1
ATOM 736 C CA . TYR A 1 103 ? -1.097 0.494 8.771 1.00 91.38 103 TYR A CA 1
ATOM 737 C C . TYR A 1 103 ? -0.289 -0.805 8.896 1.00 91.38 103 TYR A C 1
ATOM 739 O O . TYR A 1 103 ? 0.510 -0.949 9.818 1.00 91.38 103 TYR A O 1
ATOM 747 N N . VAL A 1 104 ? -0.463 -1.727 7.946 1.00 91.00 104 VAL A N 1
ATOM 748 C CA . VAL A 1 104 ? 0.310 -2.975 7.834 1.00 91.00 104 VAL A CA 1
ATOM 749 C C . VAL A 1 104 ? 0.768 -3.172 6.386 1.00 91.00 104 VAL A C 1
ATOM 751 O O . VAL A 1 104 ? 0.007 -2.906 5.451 1.00 91.00 104 VAL A O 1
ATOM 754 N N . TYR A 1 105 ? 2.001 -3.642 6.172 1.00 88.81 105 TYR A N 1
ATOM 755 C CA . TYR A 1 105 ? 2.426 -4.074 4.841 1.00 88.81 105 TYR A CA 1
ATOM 756 C C . TYR A 1 105 ? 1.735 -5.381 4.465 1.00 88.81 105 TYR A C 1
ATOM 758 O O . TYR A 1 105 ? 1.592 -6.293 5.274 1.00 88.81 105 TYR A O 1
ATOM 766 N N . PHE A 1 106 ? 1.343 -5.512 3.200 1.00 87.75 106 PHE A N 1
ATOM 767 C CA . PHE A 1 106 ? 0.594 -6.680 2.736 1.00 87.75 106 PHE A CA 1
ATOM 768 C C . PHE A 1 106 ? 1.350 -8.011 2.935 1.00 87.75 106 PHE A C 1
ATOM 770 O O . PHE A 1 106 ? 0.728 -9.068 3.032 1.00 87.75 106 PHE A O 1
ATOM 777 N N . THR A 1 107 ? 2.683 -7.958 3.015 1.00 87.88 107 THR A N 1
ATOM 778 C CA . THR A 1 107 ? 3.571 -9.092 3.305 1.00 87.88 107 THR A CA 1
ATOM 779 C C . THR A 1 107 ? 3.402 -9.644 4.720 1.00 87.88 107 THR A C 1
ATOM 781 O O . THR A 1 107 ? 3.631 -10.833 4.927 1.00 87.88 107 THR A O 1
ATOM 784 N N . ASP A 1 108 ? 2.967 -8.816 5.672 1.00 90.44 108 ASP A N 1
ATOM 785 C CA . ASP A 1 108 ? 2.845 -9.177 7.089 1.00 90.44 108 ASP A CA 1
ATOM 786 C C . ASP A 1 108 ? 1.421 -9.589 7.485 1.00 90.44 108 ASP A C 1
ATOM 788 O O . ASP A 1 108 ? 1.244 -10.275 8.491 1.00 90.44 108 ASP A O 1
ATOM 792 N N . VAL A 1 109 ? 0.407 -9.226 6.686 1.00 92.06 109 VAL A N 1
ATOM 793 C CA . VAL A 1 109 ? -1.022 -9.443 6.994 1.00 92.06 109 VAL A CA 1
ATOM 794 C C . VAL A 1 109 ? -1.304 -10.888 7.400 1.00 92.06 109 VAL A C 1
ATOM 796 O O . VAL A 1 109 ? -1.877 -11.154 8.450 1.00 92.06 109 VAL A O 1
ATOM 799 N N . GLN A 1 110 ? -0.846 -11.841 6.593 1.00 91.44 110 GLN A N 1
ATOM 800 C CA . GLN A 1 110 ? -1.099 -13.259 6.835 1.00 91.44 110 GLN A CA 1
ATOM 801 C C . GLN A 1 110 ? -0.421 -13.762 8.116 1.00 91.44 110 GLN A C 1
ATOM 803 O O . GLN A 1 110 ? -0.937 -14.655 8.782 1.00 91.44 110 GLN A O 1
ATOM 808 N N . ASN A 1 111 ? 0.727 -13.185 8.481 1.00 91.44 111 ASN A N 1
ATOM 809 C CA . ASN A 1 111 ? 1.405 -13.525 9.723 1.00 91.44 111 ASN A CA 1
ATOM 810 C C . ASN A 1 111 ? 0.591 -13.050 10.931 1.00 91.44 111 ASN A C 1
ATOM 812 O O . ASN A 1 111 ? 0.238 -13.852 11.792 1.00 91.44 111 ASN A O 1
ATOM 816 N N . ILE A 1 112 ? 0.228 -11.768 10.952 1.00 93.31 112 ILE A N 1
ATOM 817 C CA . ILE A 1 112 ? -0.449 -11.158 12.102 1.00 93.31 112 ILE A CA 1
ATOM 818 C C . ILE A 1 112 ? -1.868 -11.709 12.308 1.00 93.31 112 ILE A C 1
ATOM 820 O O . ILE A 1 112 ? -2.317 -11.846 13.444 1.00 93.31 112 ILE A O 1
ATOM 824 N N . VAL A 1 113 ? -2.546 -12.107 11.224 1.00 93.56 113 VAL A N 1
ATOM 825 C CA . VAL A 1 113 ? -3.850 -12.784 11.285 1.00 93.56 113 VAL A CA 1
ATOM 826 C C . VAL A 1 113 ? -3.724 -14.155 11.946 1.00 93.56 113 VAL A C 1
ATOM 828 O O . VAL A 1 113 ? -4.482 -14.461 12.864 1.00 93.56 113 VAL A O 1
ATOM 831 N N . ARG A 1 114 ? -2.740 -14.971 11.542 1.00 90.56 114 ARG A N 1
ATOM 832 C CA . ARG A 1 114 ? -2.520 -16.300 12.142 1.00 90.56 114 ARG A CA 1
ATOM 833 C C . ARG A 1 114 ? -2.108 -16.235 13.611 1.00 90.56 114 ARG A C 1
ATOM 835 O O . ARG A 1 114 ? -2.410 -17.159 14.358 1.00 90.56 114 ARG A O 1
ATOM 842 N N . HIS A 1 115 ? -1.446 -15.157 14.022 1.00 91.19 115 HIS A N 1
ATOM 843 C CA . HIS A 1 115 ? -1.102 -14.908 15.421 1.00 91.19 115 HIS A CA 1
ATOM 844 C C . HIS A 1 115 ? -2.244 -14.276 16.234 1.00 91.19 115 HIS A C 1
ATOM 846 O O . HIS A 1 115 ? -2.058 -14.016 17.420 1.00 91.19 115 HIS A O 1
ATOM 852 N N . GLY A 1 116 ? -3.416 -14.030 15.633 1.00 90.88 116 GLY A N 1
ATOM 853 C CA . GLY A 1 116 ? -4.571 -13.457 16.331 1.00 90.88 116 GLY A CA 1
ATOM 854 C C . GLY A 1 116 ? -4.353 -12.016 16.800 1.00 90.88 116 GLY A C 1
ATOM 855 O O . GLY A 1 116 ? -4.964 -11.592 17.774 1.00 90.88 116 GLY A O 1
ATOM 856 N N . GLN A 1 117 ? -3.471 -11.268 16.132 1.00 92.69 117 GLN A N 1
ATOM 857 C CA . GLN A 1 117 ? -3.062 -9.916 16.538 1.00 92.69 117 GLN A CA 1
ATOM 858 C C . GLN A 1 117 ? -3.935 -8.809 15.924 1.00 92.69 117 GLN A C 1
ATOM 860 O O . GLN A 1 117 ? -3.643 -7.627 16.084 1.00 92.69 117 GLN A O 1
ATOM 865 N N . VAL A 1 118 ? -4.985 -9.181 15.187 1.00 94.12 118 VAL A N 1
ATOM 866 C CA . VAL A 1 118 ? -5.925 -8.269 14.523 1.00 94.12 118 VAL A CA 1
ATOM 867 C C . VAL A 1 118 ? -7.357 -8.766 14.677 1.00 94.12 118 VAL A C 1
ATOM 869 O O . VAL A 1 118 ? -7.609 -9.971 14.678 1.00 94.12 118 VAL A O 1
ATOM 872 N N . ALA A 1 119 ? -8.295 -7.826 14.788 1.00 94.31 119 ALA A N 1
ATOM 873 C CA . ALA A 1 119 ? -9.713 -8.121 14.948 1.00 94.31 119 ALA A CA 1
ATOM 874 C C . ALA A 1 119 ? -10.352 -8.654 13.652 1.00 94.31 119 ALA A C 1
ATOM 876 O O . ALA A 1 119 ? -9.980 -8.265 12.543 1.00 94.31 119 ALA A O 1
ATOM 877 N N . ASP A 1 120 ? -11.357 -9.520 13.803 1.00 95.75 120 ASP A N 1
ATOM 878 C CA . ASP A 1 120 ? -12.220 -9.955 12.704 1.00 95.75 120 ASP A CA 1
ATOM 879 C C . ASP A 1 120 ? -13.189 -8.821 12.334 1.00 95.75 120 ASP A C 1
ATOM 881 O O . ASP A 1 120 ? -14.093 -8.471 13.091 1.00 95.75 120 ASP A O 1
ATOM 885 N N . LEU A 1 121 ? -13.002 -8.239 11.151 1.00 95.56 121 LEU A N 1
ATOM 886 C CA . LEU A 1 121 ? -13.812 -7.137 10.634 1.00 95.56 121 LEU A CA 1
ATOM 887 C C . LEU A 1 121 ? -15.045 -7.610 9.853 1.00 95.56 121 LEU A C 1
ATOM 889 O O . LEU A 1 121 ? -15.839 -6.783 9.395 1.00 95.56 121 LEU A O 1
ATOM 893 N N . THR A 1 122 ? -15.228 -8.922 9.684 1.00 95.44 122 THR A N 1
ATOM 894 C CA . THR A 1 122 ? -16.349 -9.501 8.922 1.00 95.44 122 THR A CA 1
ATOM 895 C C . THR A 1 122 ? -17.719 -8.983 9.379 1.00 95.44 122 THR A C 1
ATOM 897 O O . THR A 1 122 ? -18.509 -8.616 8.505 1.00 95.44 122 THR A O 1
ATOM 900 N N . PRO A 1 123 ? -18.018 -8.857 10.691 1.00 95.50 123 PRO A N 1
ATOM 901 C CA . PRO A 1 123 ? -19.309 -8.334 11.152 1.00 95.50 123 PRO A CA 1
ATOM 902 C C . PRO A 1 123 ? -19.574 -6.879 10.734 1.00 95.50 123 PRO A C 1
ATOM 904 O O . PRO A 1 123 ? -20.724 -6.468 10.585 1.00 95.50 123 PRO A O 1
ATOM 907 N N . TYR A 1 124 ? -18.516 -6.097 10.510 1.00 92.81 124 TYR A N 1
ATOM 908 C CA . TYR A 1 124 ? -18.600 -4.664 10.220 1.00 92.81 124 TYR A CA 1
ATOM 909 C C . TYR A 1 124 ? -18.555 -4.353 8.724 1.00 92.81 124 TYR A C 1
ATOM 911 O O . TYR A 1 124 ? -18.898 -3.245 8.309 1.00 92.81 124 TYR A O 1
ATOM 919 N N . ILE A 1 125 ? -18.179 -5.323 7.885 1.00 91.75 125 ILE A N 1
ATOM 920 C CA . ILE A 1 125 ? -17.911 -5.078 6.464 1.00 91.75 125 ILE A CA 1
ATOM 921 C C . ILE A 1 125 ? -19.136 -4.566 5.696 1.00 91.75 125 ILE A C 1
ATOM 923 O O . ILE A 1 125 ? -18.997 -3.788 4.755 1.00 91.75 125 ILE A O 1
ATOM 927 N N . GLY A 1 126 ? -20.343 -4.938 6.136 1.00 89.19 126 GLY A N 1
ATOM 928 C CA . GLY A 1 126 ? -21.602 -4.453 5.565 1.00 89.19 126 GLY A CA 1
ATOM 929 C C . GLY A 1 126 ? -21.824 -2.946 5.739 1.00 89.19 126 GLY A C 1
ATOM 930 O O . GLY A 1 126 ? -22.585 -2.351 4.977 1.00 89.19 126 GLY A O 1
ATOM 931 N N . GLN A 1 127 ? -21.137 -2.311 6.694 1.00 89.44 127 GLN A N 1
ATOM 932 C CA . GLN A 1 127 ? -21.193 -0.862 6.914 1.00 89.44 127 GLN A CA 1
ATOM 933 C C . GLN A 1 127 ? -20.313 -0.098 5.910 1.00 89.44 127 GLN A C 1
ATOM 935 O O . GLN A 1 127 ? -20.563 1.073 5.614 1.00 89.44 127 GLN A O 1
ATOM 940 N N . VAL A 1 128 ? -19.321 -0.769 5.317 1.00 89.31 128 VAL A N 1
ATOM 941 C CA . VAL A 1 128 ? -18.412 -0.195 4.320 1.00 89.31 128 VAL A CA 1
ATOM 942 C C . VAL A 1 128 ? -19.026 -0.361 2.928 1.00 89.31 128 VAL A C 1
ATOM 944 O O . VAL A 1 128 ? -18.727 -1.301 2.192 1.00 89.31 128 VAL A O 1
ATOM 947 N N . LYS A 1 129 ? -19.902 0.574 2.540 1.00 87.56 129 LYS A N 1
ATOM 948 C CA . LYS A 1 129 ? -20.686 0.514 1.284 1.00 87.56 129 LYS A CA 1
ATOM 949 C C . LYS A 1 129 ? -19.832 0.270 0.031 1.00 87.56 129 LYS A C 1
ATOM 951 O O . LYS A 1 129 ? -20.282 -0.381 -0.912 1.00 87.56 129 LYS A O 1
ATOM 956 N N . GLN A 1 130 ? -18.613 0.801 0.020 1.00 88.50 130 GLN A N 1
ATOM 957 C CA . GLN A 1 130 ? -17.667 0.743 -1.091 1.00 88.50 130 GLN A CA 1
ATOM 958 C C . GLN A 1 130 ? -16.864 -0.564 -1.136 1.00 88.50 130 GLN A C 1
ATOM 960 O O . GLN A 1 130 ? -16.178 -0.802 -2.126 1.00 88.50 130 GLN A O 1
ATOM 965 N N . TYR A 1 131 ? -16.954 -1.434 -0.125 1.00 89.31 131 TYR A N 1
ATOM 966 C CA . TYR A 1 131 ? -16.139 -2.650 -0.047 1.00 89.31 131 TYR A CA 1
ATOM 967 C C . TYR A 1 131 ? -16.302 -3.563 -1.271 1.00 89.31 131 TYR A C 1
ATOM 969 O O . TYR A 1 131 ? -15.330 -4.114 -1.781 1.00 89.31 131 TYR A O 1
ATOM 977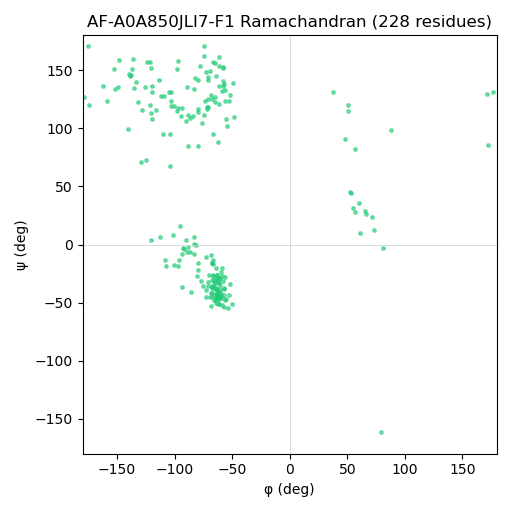 N N . LYS A 1 132 ? -17.526 -3.665 -1.802 1.00 89.12 132 LYS A N 1
ATOM 978 C CA . LYS A 1 132 ? -17.837 -4.450 -3.010 1.00 89.12 132 LYS A CA 1
ATOM 979 C C . LYS A 1 132 ? -17.204 -3.907 -4.300 1.00 89.12 132 LYS A C 1
ATOM 981 O O . LYS A 1 132 ? -17.170 -4.624 -5.291 1.00 89.12 132 LYS A O 1
ATOM 986 N N . ASN A 1 133 ? -16.744 -2.655 -4.294 1.00 90.75 133 ASN A N 1
ATOM 987 C CA . ASN A 1 133 ? -16.109 -2.016 -5.447 1.00 90.75 133 ASN A CA 1
ATOM 988 C C . ASN A 1 133 ? -14.590 -2.257 -5.476 1.00 90.75 133 ASN A C 1
ATOM 990 O O . ASN A 1 133 ? -13.930 -1.836 -6.423 1.00 90.75 133 ASN A O 1
ATOM 994 N N . LEU A 1 134 ? -14.021 -2.878 -4.437 1.00 89.88 134 LEU A N 1
ATOM 995 C CA . LEU A 1 134 ? -12.594 -3.174 -4.377 1.00 89.88 134 LEU A CA 1
ATOM 996 C C . LEU A 1 134 ? -12.225 -4.280 -5.367 1.00 89.88 134 LEU A C 1
ATOM 998 O O . LEU A 1 134 ? -12.969 -5.247 -5.534 1.00 89.88 134 LEU A O 1
ATOM 1002 N N . ASP A 1 135 ? -11.034 -4.171 -5.962 1.00 89.75 135 ASP A N 1
ATOM 1003 C CA . ASP A 1 135 ? -10.461 -5.252 -6.763 1.00 89.75 135 ASP A CA 1
ATOM 1004 C C . ASP A 1 135 ? -10.381 -6.534 -5.907 1.00 89.75 135 ASP A C 1
ATOM 1006 O O . ASP A 1 135 ? -9.755 -6.516 -4.835 1.00 89.75 135 ASP A O 1
ATOM 1010 N N . PRO A 1 136 ? -10.988 -7.654 -6.346 1.00 90.25 136 PRO A N 1
ATOM 1011 C CA . PRO A 1 136 ? -11.007 -8.893 -5.574 1.00 90.25 136 PRO A CA 1
ATOM 1012 C C . PRO A 1 136 ? -9.613 -9.425 -5.224 1.00 90.25 136 PRO A C 1
ATOM 1014 O O . PRO A 1 136 ? -9.439 -10.031 -4.166 1.00 90.25 136 PRO A O 1
ATOM 1017 N N . THR A 1 137 ? -8.615 -9.185 -6.077 1.00 88.69 137 THR A N 1
ATOM 1018 C CA . THR A 1 137 ? -7.221 -9.609 -5.885 1.00 88.69 137 THR A CA 1
ATOM 1019 C C . THR A 1 137 ? -6.576 -8.854 -4.734 1.00 88.69 137 THR A C 1
ATOM 1021 O O . THR A 1 137 ? -5.893 -9.450 -3.904 1.00 88.69 137 THR A O 1
ATOM 1024 N N . VAL A 1 138 ? -6.843 -7.551 -4.649 1.00 89.75 138 VAL A N 1
ATOM 1025 C CA . VAL A 1 138 ? -6.345 -6.685 -3.575 1.00 89.75 138 VAL A CA 1
ATOM 1026 C C . VAL A 1 138 ? -7.082 -6.987 -2.272 1.00 89.75 138 VAL A C 1
ATOM 1028 O O . VAL A 1 138 ? -6.459 -7.169 -1.227 1.00 89.75 138 VAL A O 1
ATOM 1031 N N . ALA A 1 139 ? -8.410 -7.113 -2.331 1.00 91.31 139 ALA A N 1
ATOM 1032 C CA . ALA A 1 139 ? -9.227 -7.422 -1.162 1.00 91.31 139 ALA A CA 1
ATOM 1033 C C . ALA A 1 139 ? -8.884 -8.793 -0.554 1.00 91.31 139 ALA A C 1
ATOM 1035 O O . ALA A 1 139 ? -8.948 -8.954 0.664 1.00 91.31 139 ALA A O 1
ATOM 1036 N N . LYS A 1 140 ? -8.491 -9.775 -1.379 1.00 91.94 140 LYS A N 1
ATOM 1037 C CA . LYS A 1 140 ? -8.096 -11.118 -0.927 1.00 91.94 140 LYS A CA 1
ATOM 1038 C C . LYS A 1 140 ? -6.899 -11.101 0.024 1.00 91.94 140 LYS A C 1
ATOM 1040 O O . LYS A 1 140 ? -6.824 -11.975 0.879 1.00 91.94 140 LYS A O 1
ATOM 1045 N N . VAL A 1 141 ? -5.994 -10.127 -0.083 1.00 91.56 141 VAL A N 1
ATOM 1046 C CA . VAL A 1 141 ? -4.798 -10.073 0.776 1.00 91.56 141 VAL A CA 1
ATOM 1047 C C . VAL A 1 141 ? -5.162 -9.947 2.259 1.00 91.56 141 VAL A C 1
ATOM 1049 O O . VAL A 1 141 ? -4.480 -10.511 3.110 1.00 91.56 141 VAL A O 1
ATOM 1052 N N . PHE A 1 142 ? -6.278 -9.276 2.547 1.00 93.62 142 PHE A N 1
ATOM 1053 C CA . PHE A 1 142 ? -6.805 -9.056 3.894 1.00 93.62 142 PHE A CA 1
ATOM 1054 C C . PHE A 1 142 ? -7.867 -10.081 4.308 1.00 93.62 142 PHE A C 1
ATOM 1056 O O . PHE A 1 142 ? -8.613 -9.843 5.260 1.00 93.62 142 PHE A O 1
ATOM 1063 N N . LYS A 1 143 ? -7.962 -11.207 3.591 1.00 93.50 143 LYS A N 1
ATOM 1064 C CA . LYS A 1 143 ? -8.864 -12.310 3.919 1.00 93.50 143 LYS A CA 1
ATOM 1065 C C . LYS A 1 143 ? -8.085 -13.551 4.321 1.00 93.50 143 LYS A C 1
ATOM 1067 O O . LYS A 1 143 ? -7.075 -13.871 3.702 1.00 93.50 143 LYS A O 1
ATOM 1072 N N . GLU A 1 144 ? -8.610 -14.267 5.306 1.00 93.56 144 GLU A N 1
ATOM 1073 C CA . GLU A 1 144 ? -8.131 -15.591 5.709 1.00 93.56 144 GLU A CA 1
ATOM 1074 C C . GLU A 1 144 ? -9.316 -16.399 6.245 1.00 93.56 144 GLU A C 1
ATOM 1076 O O . GLU A 1 144 ? -10.162 -15.864 6.961 1.00 93.56 144 GLU A O 1
ATOM 1081 N N . GLY A 1 145 ? -9.441 -17.669 5.847 1.00 89.94 145 GLY A N 1
ATOM 1082 C CA . GLY A 1 145 ? -10.526 -18.539 6.330 1.00 89.94 145 GLY A CA 1
ATOM 1083 C C . GLY A 1 145 ? -11.950 -18.006 6.088 1.00 89.94 145 GLY A C 1
ATOM 1084 O O . GLY A 1 145 ? -12.853 -18.294 6.865 1.00 89.94 145 GLY A O 1
ATOM 1085 N N . GLY A 1 146 ? -12.158 -17.189 5.047 1.00 91.12 146 GLY A N 1
ATOM 1086 C CA . GLY A 1 146 ? -13.451 -16.557 4.743 1.00 91.12 146 GLY A CA 1
ATOM 1087 C C . GLY A 1 146 ? -13.766 -15.291 5.552 1.00 91.12 146 GLY A C 1
ATOM 1088 O O . GLY A 1 146 ? -14.774 -14.643 5.274 1.00 91.12 146 GLY A O 1
ATOM 1089 N N . LYS A 1 147 ? -12.897 -14.906 6.489 1.00 95.44 147 LYS A N 1
ATOM 1090 C CA . LYS A 1 147 ? -13.016 -13.697 7.311 1.00 95.44 147 LYS A CA 1
ATOM 1091 C C . LYS A 1 147 ? -12.195 -12.546 6.735 1.00 95.44 147 LYS A C 1
ATOM 1093 O O . LYS A 1 147 ? -11.256 -12.772 5.969 1.00 95.44 147 LYS A O 1
ATOM 1098 N N . VAL A 1 148 ? -12.558 -11.316 7.087 1.00 95.31 148 VAL A N 1
ATOM 1099 C CA . VAL A 1 148 ? -11.874 -10.078 6.681 1.00 95.31 148 VAL A CA 1
ATOM 1100 C C . VAL A 1 148 ? -11.155 -9.487 7.887 1.00 95.31 148 VAL A C 1
ATOM 1102 O O . VAL A 1 148 ? -11.785 -9.260 8.907 1.00 95.31 148 VAL A O 1
ATOM 1105 N N . TYR A 1 149 ? -9.865 -9.186 7.757 1.00 95.56 149 TYR A N 1
ATOM 1106 C CA . TYR A 1 149 ? -9.021 -8.687 8.857 1.00 95.56 149 TYR A CA 1
ATOM 1107 C C . TYR A 1 149 ? -8.410 -7.307 8.590 1.00 95.56 149 TYR A C 1
ATOM 1109 O O . TYR A 1 149 ? -7.603 -6.806 9.366 1.00 95.56 149 TYR A O 1
ATOM 1117 N N . GLY A 1 150 ? -8.763 -6.681 7.469 1.00 93.69 150 GLY A N 1
ATOM 1118 C CA . GLY A 1 150 ? -8.270 -5.358 7.115 1.00 93.69 150 GLY A CA 1
ATOM 1119 C C . GLY A 1 150 ? -8.907 -4.814 5.845 1.00 93.69 150 GLY A C 1
ATOM 1120 O O . GLY A 1 150 ? -9.613 -5.521 5.120 1.00 93.69 150 GLY A O 1
ATOM 1121 N N . LEU A 1 151 ? -8.643 -3.536 5.582 1.00 92.50 151 LEU A N 1
ATOM 1122 C CA . LEU A 1 151 ? -9.124 -2.824 4.405 1.00 92.50 151 LEU A CA 1
ATOM 1123 C C . LEU A 1 151 ? -7.936 -2.314 3.579 1.00 92.50 151 LEU A C 1
ATOM 1125 O O . LEU A 1 151 ? -7.043 -1.667 4.132 1.00 92.50 151 LEU A O 1
ATOM 1129 N N . PRO A 1 152 ? -7.918 -2.549 2.255 1.00 90.88 152 PRO A N 1
ATOM 1130 C CA . PRO A 1 152 ? -6.929 -1.932 1.385 1.00 90.88 152 PRO A CA 1
ATOM 1131 C C . PRO A 1 152 ? -7.048 -0.405 1.413 1.00 90.88 152 PRO A C 1
ATOM 1133 O O . PRO A 1 152 ? -8.084 0.145 1.048 1.00 90.88 152 PRO A O 1
ATOM 1136 N N . ARG A 1 153 ? -5.969 0.283 1.804 1.00 86.06 153 ARG A N 1
ATOM 1137 C CA . ARG A 1 153 ? -5.871 1.752 1.728 1.00 86.06 153 ARG A CA 1
ATOM 1138 C C . ARG A 1 153 ? -5.382 2.229 0.362 1.00 86.06 153 ARG A C 1
ATOM 1140 O O . ARG A 1 153 ? -5.844 3.239 -0.149 1.00 86.06 153 ARG A O 1
ATOM 1147 N N . GLN A 1 154 ? -4.405 1.524 -0.195 1.00 83.06 154 GLN A N 1
ATOM 1148 C CA . GLN A 1 154 ? -3.768 1.842 -1.468 1.00 83.06 154 GLN A CA 1
ATOM 1149 C C . GLN A 1 154 ? -3.237 0.558 -2.105 1.00 83.06 154 GLN A C 1
ATOM 1151 O O . GLN A 1 154 ? -2.886 -0.389 -1.400 1.00 83.06 154 GLN A O 1
ATOM 1156 N N . ASN A 1 155 ? -3.173 0.538 -3.432 1.00 83.31 155 ASN A N 1
ATOM 1157 C CA . ASN A 1 155 ? -2.535 -0.520 -4.201 1.00 83.31 155 ASN A CA 1
ATOM 1158 C C . ASN A 1 155 ? -1.720 0.112 -5.331 1.00 83.31 155 ASN A C 1
ATOM 1160 O O . ASN A 1 155 ? -2.076 1.177 -5.833 1.00 83.31 155 ASN A O 1
ATOM 1164 N N . TYR A 1 156 ? -0.655 -0.558 -5.749 1.00 80.50 156 TYR A N 1
ATOM 1165 C CA . TYR A 1 156 ? 0.110 -0.187 -6.932 1.00 80.50 156 TYR A CA 1
ATOM 1166 C C . TYR A 1 156 ? 0.423 -1.438 -7.745 1.00 80.50 156 TYR A C 1
ATOM 1168 O O . TYR A 1 156 ? 0.408 -2.560 -7.243 1.00 80.50 156 TYR A O 1
ATOM 1176 N N . THR A 1 157 ? 0.731 -1.227 -9.017 1.00 78.94 157 THR A N 1
ATOM 1177 C CA . THR A 1 157 ? 1.248 -2.267 -9.901 1.00 78.94 157 THR A CA 1
ATOM 1178 C C . THR A 1 157 ? 2.609 -1.843 -10.429 1.00 78.94 157 THR A C 1
ATOM 1180 O O . THR A 1 157 ? 2.897 -0.649 -10.527 1.00 78.94 157 THR A O 1
ATOM 1183 N N . MET A 1 158 ? 3.454 -2.818 -10.750 1.00 81.00 158 MET A N 1
ATOM 1184 C CA . MET A 1 158 ? 4.713 -2.555 -11.439 1.00 81.00 158 MET A CA 1
ATOM 1185 C C . MET A 1 158 ? 4.446 -2.371 -12.931 1.00 81.00 158 MET A C 1
ATOM 1187 O O . MET A 1 158 ? 3.622 -3.075 -13.519 1.00 81.00 158 MET A O 1
ATOM 1191 N N . GLY A 1 159 ? 5.159 -1.430 -13.540 1.00 83.44 159 GLY A N 1
ATOM 1192 C CA . GLY A 1 159 ? 5.092 -1.174 -14.970 1.00 83.44 159 GLY A CA 1
ATOM 1193 C C . GLY A 1 159 ? 6.428 -0.691 -15.514 1.00 83.44 159 GLY A C 1
ATOM 1194 O O . GLY A 1 159 ? 7.268 -0.185 -14.769 1.00 83.44 159 GLY A O 1
ATOM 1195 N N . LEU A 1 160 ? 6.616 -0.853 -16.822 1.00 86.25 160 LEU A N 1
ATOM 1196 C CA . LEU A 1 160 ? 7.778 -0.333 -17.530 1.00 86.25 160 LEU A CA 1
ATOM 1197 C C . LEU A 1 160 ? 7.448 1.043 -18.099 1.00 86.25 160 LEU A C 1
ATOM 1199 O O . LEU A 1 160 ? 6.597 1.178 -18.981 1.00 86.25 160 LEU A O 1
ATOM 1203 N N . PHE A 1 161 ? 8.172 2.049 -17.624 1.00 89.50 161 PHE A N 1
ATOM 1204 C CA . PHE A 1 161 ? 8.218 3.359 -18.257 1.00 89.50 161 PHE A CA 1
ATOM 1205 C C . PHE A 1 161 ? 9.348 3.380 -19.282 1.00 89.50 161 PHE A C 1
ATOM 1207 O O . PHE A 1 161 ? 10.454 2.911 -19.009 1.00 89.50 161 PHE A O 1
ATOM 1214 N N . TYR A 1 162 ? 9.085 3.930 -20.465 1.00 91.38 162 TYR A N 1
ATOM 1215 C CA . TYR A 1 162 ? 10.085 4.035 -21.522 1.00 91.38 162 TYR A CA 1
ATOM 1216 C C . TYR A 1 162 ? 10.007 5.381 -22.239 1.00 91.38 162 TYR A C 1
ATOM 1218 O O . TYR A 1 162 ? 8.939 5.962 -22.420 1.00 91.38 162 TYR A O 1
ATOM 1226 N N . ASN A 1 163 ? 11.164 5.883 -22.671 1.00 93.75 163 ASN A N 1
ATOM 1227 C CA . ASN A 1 163 ? 11.253 7.142 -23.397 1.00 93.75 163 ASN A CA 1
ATOM 1228 C C . ASN A 1 163 ? 11.053 6.898 -24.900 1.00 93.75 163 ASN A C 1
ATOM 1230 O O . ASN A 1 163 ? 11.937 6.370 -25.580 1.00 93.75 163 ASN A O 1
ATOM 1234 N N . ARG A 1 164 ? 9.905 7.336 -25.425 1.00 95.81 164 ARG A N 1
ATOM 1235 C CA . ARG A 1 164 ? 9.531 7.177 -26.841 1.00 95.81 164 ARG A CA 1
ATOM 1236 C C . ARG A 1 164 ? 10.559 7.786 -27.807 1.00 95.81 164 ARG A C 1
ATOM 1238 O O . ARG A 1 164 ? 10.858 7.179 -28.829 1.00 95.81 164 ARG A O 1
ATOM 1245 N N . LYS A 1 165 ? 11.160 8.937 -27.471 1.00 95.62 165 LYS A N 1
ATOM 1246 C CA . LYS A 1 165 ? 12.183 9.593 -28.312 1.00 95.62 165 LYS A CA 1
ATOM 1247 C C . LYS A 1 165 ? 13.474 8.777 -28.378 1.00 95.62 165 LYS A C 1
ATOM 1249 O O . LYS A 1 165 ? 14.052 8.645 -29.454 1.00 95.62 165 LYS A O 1
ATOM 1254 N N . LEU A 1 166 ? 13.912 8.208 -27.250 1.00 94.44 166 LEU A N 1
ATOM 1255 C CA . LEU A 1 166 ? 15.083 7.322 -27.225 1.00 94.44 166 LEU A CA 1
ATOM 1256 C C . LEU A 1 166 ? 14.824 6.022 -27.986 1.00 94.44 166 LEU A C 1
ATOM 1258 O O . LEU A 1 166 ? 15.716 5.553 -28.685 1.00 94.44 166 LEU A O 1
ATOM 1262 N N . PHE A 1 167 ? 13.602 5.489 -27.918 1.00 96.25 167 PHE A N 1
ATOM 1263 C CA . PHE A 1 167 ? 13.190 4.346 -28.732 1.00 96.25 167 PHE A CA 1
ATOM 1264 C C . PHE A 1 167 ? 13.355 4.640 -30.224 1.00 96.25 167 PHE A C 1
ATOM 1266 O O . PHE A 1 167 ? 14.081 3.920 -30.905 1.00 96.25 167 PHE A O 1
ATOM 1273 N N . THR A 1 168 ? 12.775 5.737 -30.717 1.00 96.25 168 THR A N 1
ATOM 1274 C CA . THR A 1 168 ? 12.912 6.128 -32.128 1.00 96.25 168 THR A CA 1
ATOM 1275 C C . THR A 1 168 ? 14.371 6.375 -32.517 1.00 96.25 168 THR A C 1
ATOM 1277 O O . THR A 1 168 ? 14.813 5.871 -33.548 1.00 96.25 168 THR A O 1
ATOM 1280 N N . LYS A 1 169 ? 15.150 7.084 -31.683 1.00 95.75 169 LYS A N 1
ATOM 1281 C CA . LYS A 1 169 ? 16.581 7.343 -31.939 1.00 95.75 169 LYS A CA 1
ATOM 1282 C C . LYS A 1 169 ? 17.394 6.043 -32.027 1.00 95.75 169 LYS A C 1
ATOM 1284 O O . LYS A 1 169 ? 18.311 5.962 -32.835 1.00 95.75 169 LYS A O 1
ATOM 1289 N N . ALA A 1 170 ? 17.032 5.025 -31.247 1.00 96.06 170 ALA A N 1
ATOM 1290 C CA . ALA A 1 170 ? 17.645 3.694 -31.255 1.00 96.06 170 ALA A CA 1
ATOM 1291 C C . ALA A 1 170 ? 17.099 2.751 -32.352 1.00 96.06 170 ALA A C 1
ATOM 1293 O O . ALA A 1 170 ? 17.428 1.561 -32.355 1.00 96.06 170 ALA A O 1
ATOM 1294 N N . GLY A 1 171 ? 16.245 3.240 -33.261 1.00 96.31 171 GLY A N 1
ATOM 1295 C CA . GLY A 1 171 ? 15.639 2.431 -34.325 1.00 96.31 171 GLY A CA 1
ATOM 1296 C C . GLY A 1 171 ? 14.583 1.433 -33.831 1.00 96.31 171 GLY A C 1
ATOM 1297 O O . GLY A 1 171 ? 14.347 0.410 -34.472 1.00 96.31 171 GLY A O 1
ATOM 1298 N N . LEU A 1 172 ? 13.976 1.689 -32.670 1.00 96.50 172 LEU A N 1
ATOM 1299 C CA . LEU A 1 172 ? 12.874 0.909 -32.106 1.00 96.50 172 LEU A CA 1
ATOM 1300 C C . LEU A 1 172 ? 11.529 1.573 -32.422 1.00 96.50 172 LEU A C 1
ATOM 1302 O O . LEU A 1 172 ? 11.434 2.797 -32.511 1.00 96.50 172 LEU A O 1
ATOM 1306 N N . ASN A 1 173 ? 10.469 0.768 -32.534 1.00 94.94 173 ASN A N 1
ATOM 1307 C CA . ASN A 1 173 ? 9.110 1.280 -32.685 1.00 94.94 173 ASN A CA 1
ATOM 1308 C C . ASN A 1 173 ? 8.554 1.713 -31.311 1.00 94.94 173 ASN A C 1
ATOM 1310 O O . ASN A 1 173 ? 8.335 0.847 -30.460 1.00 94.94 173 ASN A O 1
ATOM 1314 N N . PRO A 1 174 ? 8.291 3.012 -31.071 1.00 93.56 174 PRO A N 1
ATOM 1315 C CA . PRO A 1 174 ? 7.733 3.470 -29.802 1.00 93.56 174 PRO A CA 1
ATOM 1316 C C . PRO A 1 174 ? 6.291 2.994 -29.563 1.00 93.56 174 PRO A C 1
ATOM 1318 O O . PRO A 1 174 ? 5.843 3.038 -28.420 1.00 93.56 174 PRO A O 1
ATOM 1321 N N . ASP A 1 175 ? 5.577 2.524 -30.590 1.00 94.62 175 ASP A N 1
ATOM 1322 C CA . ASP A 1 175 ? 4.201 2.007 -30.490 1.00 94.62 175 ASP A CA 1
ATOM 1323 C C . ASP A 1 175 ? 4.138 0.488 -30.270 1.00 94.62 175 ASP A C 1
ATOM 1325 O O . ASP A 1 175 ? 3.063 -0.077 -30.074 1.00 94.62 175 ASP A O 1
ATOM 1329 N N . ALA A 1 176 ? 5.293 -0.181 -30.252 1.00 92.31 176 ALA A N 1
ATOM 1330 C CA . ALA A 1 176 ? 5.423 -1.595 -29.920 1.00 92.31 176 ALA A CA 1
ATOM 1331 C C . ALA A 1 176 ? 6.430 -1.774 -28.767 1.00 92.31 176 ALA A C 1
ATOM 1333 O O . ALA A 1 176 ? 7.557 -2.221 -29.000 1.00 92.31 176 ALA A O 1
ATOM 1334 N N . PRO A 1 177 ? 6.064 -1.394 -27.524 1.00 90.06 177 PRO A N 1
ATOM 1335 C CA . PRO A 1 177 ? 6.959 -1.538 -26.383 1.00 90.06 177 PRO A CA 1
ATOM 1336 C C . PRO A 1 177 ? 7.266 -3.015 -26.079 1.00 90.06 177 PRO A C 1
ATOM 1338 O O . PRO A 1 177 ? 6.452 -3.889 -26.402 1.00 90.06 177 PRO A O 1
ATOM 1341 N N . PRO A 1 178 ? 8.407 -3.307 -25.423 1.00 91.25 178 PRO A N 1
ATOM 1342 C CA . PRO A 1 178 ? 8.777 -4.657 -25.027 1.00 91.25 178 PRO A CA 1
ATOM 1343 C C . PRO A 1 178 ? 7.723 -5.292 -24.120 1.00 91.25 178 PRO A C 1
ATOM 1345 O O . PRO A 1 178 ? 7.248 -4.672 -23.166 1.00 91.25 178 PRO A O 1
ATOM 1348 N N . LYS A 1 179 ? 7.401 -6.552 -24.390 1.00 89.38 179 LYS A N 1
ATOM 1349 C CA . LYS A 1 179 ? 6.460 -7.383 -23.631 1.00 89.38 179 LYS A CA 1
ATOM 1350 C C . LYS A 1 179 ? 7.172 -8.458 -22.817 1.00 89.38 179 LYS A C 1
ATOM 1352 O O . LYS A 1 179 ? 6.593 -8.993 -21.874 1.00 89.38 179 LYS A O 1
ATOM 1357 N N . THR A 1 180 ? 8.424 -8.764 -23.156 1.00 89.75 180 THR A N 1
ATOM 1358 C CA . THR A 1 180 ? 9.256 -9.731 -22.430 1.00 89.75 180 THR A CA 1
ATOM 1359 C C . THR A 1 180 ? 10.544 -9.102 -21.908 1.00 89.75 180 THR A C 1
ATOM 1361 O O . THR A 1 180 ? 11.059 -8.125 -22.450 1.00 89.75 180 THR A O 1
ATOM 1364 N N . TRP A 1 181 ? 11.130 -9.706 -20.873 1.00 88.50 181 TRP A N 1
ATOM 1365 C CA . TRP A 1 181 ? 12.440 -9.291 -20.364 1.00 88.50 181 TRP A CA 1
ATOM 1366 C C . TRP A 1 181 ? 13.567 -9.442 -21.392 1.00 88.50 181 TRP A C 1
ATOM 1368 O O . TRP A 1 181 ? 14.523 -8.668 -21.375 1.00 88.50 181 TRP A O 1
ATOM 1378 N N . ALA A 1 182 ? 13.457 -10.411 -22.306 1.00 91.44 182 ALA A N 1
ATOM 1379 C CA . ALA A 1 182 ? 14.400 -10.550 -23.410 1.00 91.44 182 ALA A CA 1
ATOM 1380 C C . ALA A 1 182 ? 14.331 -9.336 -24.349 1.00 91.44 182 ALA A C 1
ATOM 1382 O O . ALA A 1 182 ? 15.365 -8.745 -24.651 1.00 91.44 182 ALA A O 1
ATOM 1383 N N . GLU A 1 183 ? 13.121 -8.908 -24.715 1.00 92.75 183 GLU A N 1
ATOM 1384 C CA . GLU A 1 183 ? 12.903 -7.712 -25.535 1.00 92.75 183 GLU A CA 1
ATOM 1385 C C . GLU A 1 183 ? 13.339 -6.432 -24.813 1.00 92.75 183 GLU A C 1
ATOM 1387 O O . GLU A 1 183 ? 13.928 -5.558 -25.445 1.00 92.75 183 GLU A O 1
ATOM 1392 N N . VAL A 1 184 ? 13.117 -6.319 -23.494 1.00 93.38 184 VAL A N 1
ATOM 1393 C CA . VAL A 1 184 ? 13.628 -5.180 -22.707 1.00 93.38 184 VAL A CA 1
ATOM 1394 C C . VAL A 1 184 ? 15.142 -5.130 -22.758 1.00 93.38 184 VAL A C 1
ATOM 1396 O O . VAL A 1 184 ? 15.705 -4.071 -23.018 1.00 93.38 184 VAL A O 1
ATOM 1399 N N . ARG A 1 185 ? 15.815 -6.263 -22.551 1.00 94.31 185 ARG A N 1
ATOM 1400 C CA . ARG A 1 185 ? 17.277 -6.331 -22.623 1.00 94.31 185 ARG A CA 1
ATOM 1401 C C . ARG A 1 185 ? 17.788 -5.931 -24.008 1.00 94.31 185 ARG A C 1
ATOM 1403 O O . ARG A 1 185 ? 18.788 -5.222 -24.101 1.00 94.31 185 ARG A O 1
ATOM 1410 N N . ASP A 1 186 ? 17.125 -6.367 -25.071 1.00 96.25 186 ASP A N 1
ATOM 1411 C CA . ASP A 1 186 ? 17.549 -6.055 -26.437 1.00 96.25 186 ASP A CA 1
ATOM 1412 C C . ASP A 1 186 ? 17.281 -4.583 -26.794 1.00 96.25 186 ASP A C 1
ATOM 1414 O O . ASP A 1 186 ? 18.140 -3.927 -27.392 1.00 96.25 186 ASP A O 1
ATOM 1418 N N . ALA A 1 187 ? 16.149 -4.025 -26.355 1.00 96.12 187 ALA A N 1
ATOM 1419 C CA . ALA A 1 187 ? 15.857 -2.597 -26.458 1.00 96.12 187 ALA A CA 1
ATOM 1420 C C . ALA A 1 187 ? 16.872 -1.757 -25.666 1.00 96.12 187 ALA A C 1
ATOM 1422 O O . ALA A 1 187 ? 17.432 -0.800 -26.201 1.00 96.12 187 ALA A O 1
ATOM 1423 N N . ALA A 1 188 ? 17.180 -2.157 -24.431 1.00 96.25 188 ALA A N 1
ATOM 1424 C CA . ALA A 1 188 ? 18.156 -1.492 -23.579 1.00 96.25 188 ALA A CA 1
ATOM 1425 C C . ALA A 1 188 ? 19.551 -1.476 -24.217 1.00 96.25 188 ALA A C 1
ATOM 1427 O O . ALA A 1 188 ? 20.201 -0.435 -24.232 1.00 96.25 188 ALA A O 1
ATOM 1428 N N . LYS A 1 189 ? 20.000 -2.587 -24.818 1.00 97.19 189 LYS A N 1
ATOM 1429 C CA . LYS A 1 189 ? 21.276 -2.633 -25.555 1.00 97.19 189 LYS A CA 1
ATOM 1430 C C . LYS A 1 189 ? 21.313 -1.627 -26.707 1.00 97.19 189 LYS A C 1
ATOM 1432 O O . LYS A 1 189 ? 22.299 -0.907 -26.840 1.00 97.19 189 LYS A O 1
ATOM 1437 N N . LYS A 1 190 ? 20.248 -1.554 -27.514 1.00 97.12 190 LYS A N 1
ATOM 1438 C CA . LYS A 1 190 ? 20.148 -0.594 -28.629 1.00 97.12 190 LYS A CA 1
ATOM 1439 C C . LYS A 1 190 ? 20.151 0.855 -28.145 1.00 97.12 190 LYS A C 1
ATOM 1441 O O . LYS A 1 190 ? 20.797 1.696 -28.757 1.00 97.12 190 LYS A O 1
ATOM 1446 N N . ILE A 1 191 ? 19.468 1.137 -27.037 1.00 96.75 191 ILE A N 1
ATOM 1447 C CA . ILE A 1 191 ? 19.421 2.479 -26.447 1.00 96.75 191 ILE A CA 1
ATOM 1448 C C . ILE A 1 191 ? 20.784 2.868 -25.862 1.00 96.75 191 ILE A C 1
ATOM 1450 O O . ILE A 1 191 ? 21.259 3.964 -26.140 1.00 96.75 191 ILE A O 1
ATOM 1454 N N . SER A 1 192 ? 21.451 1.979 -25.121 1.00 96.69 192 SER A N 1
ATOM 1455 C CA . SER A 1 192 ? 22.797 2.244 -24.588 1.00 96.69 192 SER A CA 1
ATOM 1456 C C . SER A 1 192 ? 23.844 2.440 -25.694 1.00 96.69 192 SER A C 1
ATOM 1458 O O . SER A 1 192 ? 24.797 3.193 -25.517 1.00 96.69 192 SER A O 1
ATOM 1460 N N . ALA A 1 193 ? 23.666 1.801 -26.856 1.00 97.25 193 ALA A N 1
ATOM 1461 C CA . ALA A 1 193 ? 24.553 1.968 -28.009 1.00 97.25 193 ALA A CA 1
ATOM 1462 C C . ALA A 1 193 ? 24.480 3.367 -28.655 1.00 97.25 193 ALA A C 1
ATOM 1464 O O . ALA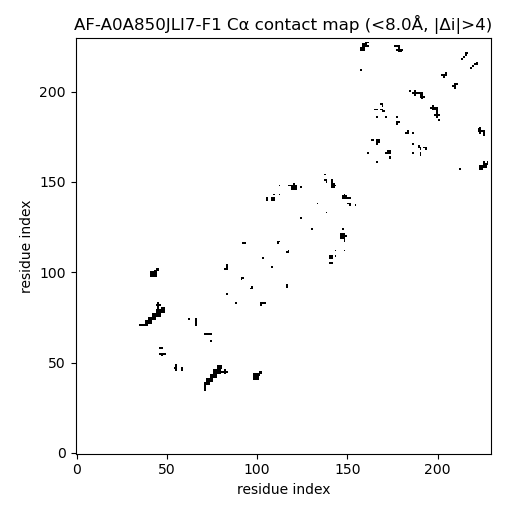 A 1 193 ? 25.321 3.684 -29.492 1.00 97.25 193 ALA A O 1
ATOM 1465 N N . LEU A 1 194 ? 23.521 4.216 -28.260 1.00 96.06 194 LEU A N 1
ATOM 1466 C CA . LEU A 1 194 ? 23.459 5.615 -28.697 1.00 96.06 194 LEU A CA 1
ATOM 1467 C C . LEU A 1 194 ? 24.608 6.478 -28.152 1.00 96.06 194 LEU A C 1
ATOM 1469 O O . LEU A 1 194 ? 24.822 7.563 -28.686 1.00 96.06 194 LEU A O 1
ATOM 1473 N N . GLY A 1 195 ? 25.332 6.017 -27.124 1.00 93.88 195 GLY A N 1
ATOM 1474 C CA . GLY A 1 195 ? 26.466 6.739 -26.543 1.00 93.88 195 GLY A CA 1
ATOM 1475 C C . GLY A 1 195 ? 26.062 7.869 -25.590 1.00 93.88 195 GLY A C 1
ATOM 1476 O O . GLY A 1 195 ? 24.955 7.881 -25.057 1.00 93.88 195 GLY A O 1
ATOM 1477 N N . ASP A 1 196 ? 26.988 8.796 -25.331 1.00 91.12 196 ASP A N 1
ATOM 1478 C CA . ASP A 1 196 ? 26.776 10.032 -24.551 1.00 91.12 196 ASP A CA 1
ATOM 1479 C C . ASP A 1 196 ? 26.203 9.840 -23.134 1.00 91.12 196 ASP A C 1
ATOM 1481 O O . ASP A 1 196 ? 25.462 10.675 -22.617 1.00 91.12 196 ASP A O 1
ATOM 1485 N N . GLY A 1 197 ? 26.525 8.714 -22.490 1.00 91.44 197 GLY A N 1
ATOM 1486 C CA . GLY A 1 197 ? 26.016 8.388 -21.155 1.00 91.44 197 GLY A CA 1
ATOM 1487 C C . GLY A 1 197 ? 24.539 7.979 -21.125 1.00 91.44 197 GLY A C 1
ATOM 1488 O O . GLY A 1 197 ? 23.956 7.891 -20.044 1.00 91.44 197 GLY A O 1
ATOM 1489 N N . VAL A 1 198 ? 23.921 7.705 -22.280 1.00 95.25 198 VAL A N 1
ATOM 1490 C CA . VAL A 1 198 ? 22.552 7.181 -22.352 1.00 95.25 198 VAL A CA 1
ATOM 1491 C C . VAL A 1 198 ? 22.508 5.763 -21.778 1.00 95.25 198 VAL A C 1
ATOM 1493 O O . VAL A 1 198 ? 23.216 4.863 -22.225 1.00 95.25 198 VAL A O 1
ATOM 1496 N N . VAL A 1 199 ? 21.631 5.555 -20.796 1.00 93.56 199 VAL A N 1
ATOM 1497 C CA . VAL A 1 199 ? 21.411 4.261 -20.141 1.00 93.56 199 VAL A CA 1
ATOM 1498 C C . VAL A 1 199 ? 20.119 3.635 -20.666 1.00 93.56 199 VAL A C 1
ATOM 1500 O O . VAL A 1 199 ? 19.051 4.237 -20.578 1.00 93.56 199 VAL A O 1
ATOM 1503 N N . GLY A 1 200 ? 20.203 2.417 -21.204 1.00 91.69 200 GLY A N 1
ATOM 1504 C CA . GLY A 1 200 ? 19.056 1.716 -21.788 1.00 91.69 200 GLY A CA 1
ATOM 1505 C C . GLY A 1 200 ? 18.104 1.029 -20.806 1.00 91.69 200 GLY A C 1
ATOM 1506 O O . GLY A 1 200 ? 16.992 0.685 -21.196 1.00 91.69 200 GLY A O 1
ATOM 1507 N N . TYR A 1 201 ? 18.514 0.824 -19.553 1.00 92.75 201 TYR A N 1
ATOM 1508 C CA . TYR A 1 201 ? 17.658 0.317 -18.478 1.00 92.75 201 TYR A CA 1
ATOM 1509 C C . TYR A 1 201 ? 18.157 0.826 -17.128 1.00 92.75 201 TYR A C 1
ATOM 1511 O O . TYR A 1 201 ? 19.351 0.742 -16.840 1.00 92.75 201 TYR A O 1
ATOM 1519 N N . ALA A 1 202 ? 17.245 1.310 -16.294 1.00 88.38 202 ALA A N 1
ATOM 1520 C CA . ALA A 1 202 ? 17.545 1.727 -14.936 1.00 88.38 202 ALA A CA 1
ATOM 1521 C C . ALA A 1 202 ? 16.434 1.262 -13.997 1.00 88.38 202 ALA A C 1
ATOM 1523 O O . ALA A 1 202 ? 15.262 1.253 -14.363 1.00 88.38 202 ALA A O 1
ATOM 1524 N N . GLU A 1 203 ? 16.828 0.906 -12.780 1.00 84.94 203 GLU A N 1
ATOM 1525 C CA . GLU A 1 203 ? 15.936 0.514 -11.697 1.00 84.94 203 GLU A CA 1
ATOM 1526 C C . GLU A 1 203 ? 16.250 1.385 -10.482 1.00 84.94 203 GLU A C 1
ATOM 1528 O O . GLU A 1 203 ? 17.423 1.584 -10.146 1.00 84.94 203 GLU A O 1
ATOM 1533 N N . LEU A 1 204 ? 15.225 1.905 -9.807 1.00 82.38 204 LEU A N 1
ATOM 1534 C CA . LEU A 1 204 ? 15.453 2.701 -8.605 1.00 82.38 204 LEU A CA 1
ATOM 1535 C C . LEU A 1 204 ? 15.796 1.767 -7.440 1.00 82.38 204 LEU A C 1
ATOM 1537 O O . LEU A 1 204 ? 14.921 1.137 -6.857 1.00 82.38 204 LEU A O 1
ATOM 1541 N N . SER A 1 205 ? 17.074 1.705 -7.066 1.00 84.06 205 SER A N 1
ATOM 1542 C CA . SER A 1 205 ? 17.542 0.832 -5.980 1.00 84.06 205 SER A CA 1
ATOM 1543 C C . SER A 1 205 ? 17.602 1.503 -4.603 1.00 84.06 205 SER A C 1
ATOM 1545 O O . SER A 1 205 ? 17.810 0.825 -3.596 1.00 84.06 205 SER A O 1
ATOM 1547 N N . SER A 1 206 ? 17.403 2.823 -4.528 1.00 81.56 206 SER A N 1
ATOM 1548 C CA . SER A 1 206 ? 17.466 3.575 -3.268 1.00 81.56 206 SER A CA 1
ATOM 1549 C C . SER A 1 206 ? 16.409 3.113 -2.253 1.00 81.56 206 SER A C 1
ATOM 1551 O O . SER A 1 206 ? 15.343 2.641 -2.639 1.00 81.56 206 SER A O 1
ATOM 1553 N N . LYS A 1 207 ? 16.677 3.287 -0.950 1.00 75.31 207 LYS A N 1
ATOM 1554 C CA . LYS A 1 207 ? 15.716 3.029 0.145 1.00 75.31 207 LYS A CA 1
ATOM 1555 C C . LYS A 1 207 ? 15.073 1.628 0.099 1.00 75.31 207 LYS A C 1
ATOM 1557 O O . LYS A 1 207 ? 13.862 1.501 0.249 1.00 75.31 207 LYS A O 1
ATOM 1562 N N . ASN A 1 208 ? 15.879 0.587 -0.128 1.00 74.00 208 ASN A N 1
ATOM 1563 C CA . ASN A 1 208 ? 15.457 -0.820 -0.248 1.00 74.00 208 ASN A CA 1
ATOM 1564 C C . ASN A 1 208 ? 14.483 -1.132 -1.403 1.00 74.00 208 ASN A C 1
ATOM 1566 O O . ASN A 1 208 ? 14.000 -2.260 -1.501 1.00 74.00 208 ASN A O 1
ATOM 1570 N N . GLN A 1 209 ? 14.246 -0.190 -2.323 1.00 79.31 209 GLN A N 1
ATOM 1571 C CA . GLN A 1 209 ? 13.329 -0.408 -3.446 1.00 79.31 209 GLN A CA 1
ATOM 1572 C C . GLN A 1 209 ? 13.878 -1.412 -4.468 1.00 79.31 209 GLN A C 1
ATOM 1574 O O . GLN A 1 209 ? 13.115 -2.135 -5.094 1.00 79.31 209 GLN A O 1
ATOM 1579 N N . GLY A 1 210 ? 15.204 -1.555 -4.576 1.00 80.88 210 GLY A N 1
ATOM 1580 C CA . GLY A 1 210 ? 15.812 -2.506 -5.513 1.00 80.88 210 GLY A CA 1
ATOM 1581 C C . GLY A 1 210 ? 15.434 -3.963 -5.222 1.00 80.88 210 GLY A C 1
ATOM 1582 O O . GLY A 1 210 ? 15.016 -4.686 -6.122 1.00 80.88 210 GLY A O 1
ATOM 1583 N N . GLY A 1 211 ? 15.520 -4.388 -3.956 1.00 79.50 211 GLY A N 1
ATOM 1584 C CA . GLY A 1 211 ? 15.071 -5.724 -3.545 1.00 79.50 211 GLY A CA 1
ATOM 1585 C C . GLY A 1 211 ? 13.554 -5.886 -3.672 1.00 79.50 211 GLY A C 1
ATOM 1586 O O . GLY A 1 211 ? 13.064 -6.938 -4.094 1.00 79.50 211 GLY A O 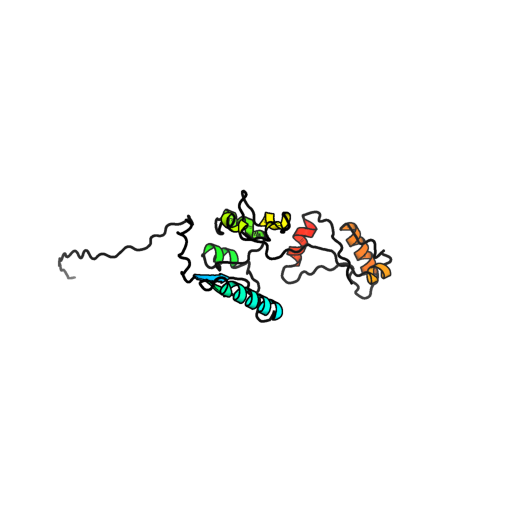1
ATOM 1587 N N . TRP A 1 212 ? 12.819 -4.810 -3.376 1.00 77.75 212 TRP A N 1
ATOM 1588 C CA . TRP A 1 212 ? 11.373 -4.769 -3.532 1.00 77.75 212 TRP A CA 1
ATOM 1589 C C . TRP A 1 212 ? 10.924 -4.987 -4.981 1.00 77.75 212 TRP A C 1
ATOM 1591 O O . TRP A 1 212 ? 10.035 -5.800 -5.202 1.00 77.75 212 TRP A O 1
ATOM 1601 N N . HIS A 1 213 ? 11.562 -4.343 -5.963 1.00 83.12 213 HIS A N 1
ATOM 1602 C CA . HIS A 1 213 ? 11.255 -4.499 -7.391 1.00 83.12 213 HIS A CA 1
ATOM 1603 C C . HIS A 1 213 ? 11.808 -5.804 -7.977 1.00 83.12 213 HIS A C 1
ATOM 1605 O O . HIS A 1 213 ? 11.188 -6.406 -8.855 1.00 83.12 213 HIS A O 1
ATOM 1611 N N . PHE A 1 214 ? 12.938 -6.301 -7.464 1.00 76.88 214 PHE A N 1
ATOM 1612 C CA . PHE A 1 214 ? 13.499 -7.581 -7.900 1.00 76.88 214 PHE A CA 1
ATOM 1613 C C . PHE A 1 214 ? 12.569 -8.759 -7.590 1.00 76.88 214 PHE A C 1
ATOM 1615 O O . PHE A 1 214 ? 12.430 -9.668 -8.403 1.00 76.88 214 PHE A O 1
ATOM 1622 N N . THR A 1 215 ? 11.896 -8.739 -6.440 1.00 72.19 215 THR A N 1
ATOM 1623 C CA . THR A 1 215 ? 11.018 -9.836 -6.009 1.00 72.19 215 THR A CA 1
ATOM 1624 C C . THR A 1 215 ? 9.867 -10.129 -6.999 1.00 72.19 215 THR A C 1
ATOM 1626 O O . THR A 1 215 ? 9.732 -11.281 -7.421 1.00 72.19 215 THR A O 1
ATOM 1629 N N . PRO A 1 216 ? 9.054 -9.145 -7.437 1.00 69.50 216 PRO A N 1
ATOM 1630 C CA . PRO A 1 216 ? 8.031 -9.354 -8.457 1.00 69.50 216 PRO A CA 1
ATOM 1631 C C . PRO A 1 216 ? 8.622 -9.571 -9.857 1.00 69.50 216 PRO A C 1
ATOM 1633 O O . PRO A 1 216 ? 8.088 -10.394 -10.603 1.00 69.50 216 PRO A O 1
ATOM 1636 N N . ASN A 1 217 ? 9.728 -8.901 -10.209 1.00 68.31 217 ASN A N 1
ATOM 1637 C CA . ASN A 1 217 ? 10.302 -8.972 -11.559 1.00 68.31 217 ASN A CA 1
ATOM 1638 C C . ASN A 1 217 ? 11.050 -10.291 -11.829 1.00 68.31 217 ASN A C 1
ATOM 1640 O O . ASN A 1 217 ? 10.998 -10.804 -12.946 1.00 68.31 217 ASN A O 1
ATOM 1644 N N . GLY A 1 218 ? 11.728 -10.846 -10.820 1.00 57.06 218 GLY A N 1
ATOM 1645 C CA . GLY A 1 218 ? 12.607 -12.013 -10.945 1.00 57.06 218 GLY A CA 1
ATOM 1646 C C . GLY A 1 218 ? 11.939 -13.360 -10.662 1.00 57.06 218 GLY A C 1
ATOM 1647 O O . GLY A 1 218 ? 12.250 -14.338 -11.336 1.00 57.06 218 GLY A O 1
ATOM 1648 N N . PHE A 1 219 ? 11.007 -13.438 -9.704 1.00 48.72 219 PHE A N 1
ATOM 1649 C CA . PHE A 1 219 ? 10.479 -14.734 -9.239 1.00 48.72 219 PHE A CA 1
ATOM 1650 C C . PHE A 1 219 ? 9.122 -15.134 -9.821 1.00 48.72 219 PHE A C 1
ATOM 1652 O O . PHE A 1 219 ? 8.752 -16.303 -9.735 1.00 48.72 219 PHE A O 1
ATOM 1659 N N . ARG A 1 220 ? 8.352 -14.198 -10.392 1.00 49.66 220 ARG A N 1
ATOM 1660 C CA . ARG A 1 220 ? 6.952 -14.460 -10.782 1.00 49.66 220 ARG A CA 1
ATOM 1661 C C . ARG A 1 220 ? 6.672 -14.456 -12.280 1.00 49.66 220 ARG A C 1
ATOM 1663 O O . ARG A 1 220 ? 5.510 -14.553 -12.653 1.00 49.66 220 ARG A O 1
ATOM 1670 N N . GLY A 1 221 ? 7.697 -14.361 -13.134 1.00 49.19 221 GLY A N 1
ATOM 1671 C CA . GLY A 1 221 ? 7.490 -14.321 -14.587 1.00 49.19 221 GLY A CA 1
ATOM 1672 C C . GLY A 1 221 ? 6.499 -13.221 -14.983 1.00 49.19 221 GLY A C 1
ATOM 1673 O O . GLY A 1 221 ? 5.558 -13.471 -15.732 1.00 49.19 221 GLY A O 1
ATOM 1674 N N . ALA A 1 222 ? 6.651 -12.033 -14.387 1.00 51.91 222 ALA A N 1
ATOM 1675 C CA . ALA A 1 222 ? 5.681 -10.956 -14.517 1.00 51.91 222 ALA A CA 1
ATOM 1676 C C . ALA A 1 222 ? 5.495 -10.552 -15.989 1.00 51.91 222 ALA A C 1
ATOM 1678 O O . ALA A 1 222 ? 6.464 -10.330 -16.716 1.00 51.91 222 ALA A O 1
ATOM 1679 N N . THR A 1 223 ? 4.235 -10.437 -16.416 1.00 53.09 223 THR A N 1
ATOM 1680 C CA . THR A 1 223 ? 3.896 -9.788 -17.686 1.00 53.09 223 THR A CA 1
ATOM 1681 C C . THR A 1 223 ? 4.140 -8.291 -17.529 1.00 53.09 223 THR A C 1
ATOM 1683 O O . THR A 1 223 ? 3.627 -7.672 -16.598 1.00 53.09 223 THR A O 1
ATOM 1686 N N . MET A 1 224 ? 4.948 -7.716 -18.418 1.00 57.94 224 MET A N 1
ATOM 1687 C CA . MET A 1 224 ? 5.304 -6.302 -18.373 1.00 57.94 224 MET A CA 1
ATOM 1688 C C . MET A 1 224 ? 4.098 -5.453 -18.783 1.00 57.94 224 MET A C 1
ATOM 1690 O O . MET A 1 224 ? 3.628 -5.548 -19.917 1.00 57.94 224 MET A O 1
ATOM 1694 N N . ILE A 1 225 ? 3.605 -4.602 -17.885 1.00 54.91 225 ILE A N 1
ATOM 1695 C CA . ILE A 1 225 ? 2.628 -3.573 -18.248 1.00 54.91 225 ILE A CA 1
ATOM 1696 C C . ILE A 1 225 ? 3.421 -2.331 -18.651 1.00 54.91 225 ILE A C 1
ATOM 1698 O O . ILE A 1 225 ? 4.016 -1.664 -17.806 1.00 54.91 225 ILE A O 1
ATOM 1702 N N . ALA A 1 226 ? 3.475 -2.034 -19.948 1.00 50.69 226 ALA A N 1
ATOM 1703 C CA . ALA A 1 226 ? 4.050 -0.787 -20.435 1.00 50.69 226 ALA A CA 1
ATOM 1704 C C . ALA A 1 226 ? 3.016 0.333 -20.267 1.00 50.69 226 ALA A C 1
ATOM 1706 O O . ALA A 1 226 ? 1.941 0.281 -20.867 1.00 50.69 226 ALA A O 1
ATOM 1707 N N . VAL A 1 227 ? 3.326 1.336 -19.445 1.00 46.12 227 VAL A N 1
ATOM 1708 C CA . VAL A 1 227 ? 2.452 2.501 -19.255 1.00 46.12 227 VAL A CA 1
ATOM 1709 C C . VAL A 1 227 ? 2.954 3.621 -20.162 1.00 46.12 227 VAL A C 1
ATOM 1711 O O . VAL A 1 227 ? 4.089 4.075 -20.032 1.00 46.12 227 VAL A O 1
ATOM 1714 N N . CYS A 1 228 ? 2.115 4.045 -21.108 1.00 31.59 228 CYS A N 1
ATOM 1715 C CA . CYS A 1 228 ? 2.401 5.141 -22.033 1.00 31.59 228 CYS A CA 1
ATOM 1716 C C . CYS A 1 228 ? 1.743 6.435 -21.514 1.00 31.59 228 CYS A C 1
ATOM 1718 O O . CYS A 1 228 ? 0.522 6.476 -21.409 1.00 31.59 228 CYS A O 1
ATOM 1720 N N . ASN A 1 229 ? 2.548 7.442 -21.154 1.00 30.20 229 ASN A N 1
ATOM 1721 C CA . ASN A 1 229 ? 2.214 8.877 -20.995 1.00 30.20 229 ASN A CA 1
ATOM 1722 C C . ASN A 1 229 ? 3.496 9.582 -20.486 1.00 30.20 229 ASN A C 1
ATOM 1724 O O . ASN A 1 229 ? 4.113 9.058 -19.562 1.00 30.20 229 ASN A O 1
ATOM 1728 N N . TRP A 1 230 ? 4.017 10.704 -20.992 1.00 36.44 230 TRP A N 1
ATOM 1729 C CA . TRP A 1 230 ? 3.553 11.795 -21.862 1.00 36.44 230 TRP A CA 1
ATOM 1730 C C . TRP A 1 230 ? 4.621 12.129 -22.920 1.00 36.44 230 TRP A C 1
ATOM 1732 O O . TRP A 1 230 ? 5.820 11.875 -22.648 1.00 36.44 230 TRP A O 1
#